Protein 6GGR (pdb70)

Organism: Mus musculus (NCBI:txid10090)

GO terms:
  GO:0005737 cytoplasm (C, IDA)
  GO:0000978 RNA polymerase II cis-regulatory region sequence-specific DNA binding (F, IDA)
  GO:0001228 DNA-binding transcription activator activity, RNA polymerase II-specific (F, IDA)
  GO:0045893 positive regulation of DNA-templated transcription (P, IDA)
  GO:0045944 positive regulation of transcription by RNA polymerase II (P, IDA)
  GO:1902004 positive regulation of amyloid-beta formation (P, IDA)
  GO:0005634 nucleus (C, IDA)
  GO:0003682 chromatin binding (F, IDA)
  GO:0043066 negative regulation of apoptotic process (P, IDA)
  GO:0043123 positive regulation of canonical NF-kappaB signal transduction (P, IDA)
  GO:0050727 regulation of inflammatory response (P, IDA)
  GO:0071222 cellular response to lipopolysaccharide (P, IEP)
  GO:0071159 NF-kappaB complex (C, TAS)
  GO:0003700 DNA-binding transcription factor activity (F, IMP)
  GO:0006325 chromatin organization (P, IMP)
  GO:0006351 DNA-templated transcription (P, IMP)
  GO:0071532 ankyrin repeat binding (F, IPI)
  GO:0005515 protein binding (F, IPI)
  GO:0019899 enzyme binding (F, IPI)
  GO:0019901 protein kinase binding (F, IPI)

B-factor: mean 54.71, std 23.3, range [17.42, 158.28]

Foldseek 3Di:
DAKAWPWFFQADDDAAAAPDDDPDQQAGFTNPADPVHTHFTKMFDPPDAFKWKKKKFKFAQDPVTFGALKAKDFPQGDLRMHMDMDPRGHRMDGDGRTGIHADDPVCSVVSSVSCVVVVVGLPCDDPVVPDDDGDSFKIKMKMWMWDADPVRHTDIHDIDIGHIHGND/DDFDPLAPPPHAPVLVVVCVVLPDLDLPDDLQCLLLLAELEADAPDNVDGADPVLRVVVSVVLSVLSSLLSVQPSLVSSLSVSLSVPASVDSVRHAHEHGQDDAAWDQVNTYGYAYQCLVPPVDDFDWFQAPVGTDGDHRNLSSQLSVSCVSRSFDQDDPPAFGRNSQRSSQRSCVSSVNPDGRGSGGDDD

Solvent-accessible surface area: 16798 Å² total; per-residue (Å²): 71,133,9,73,31,66,14,26,0,53,72,129,16,37,58,5,39,28,169,43,22,14,20,24,48,11,17,0,9,0,71,154,11,68,72,124,86,40,35,40,0,12,0,73,7,28,80,43,107,16,78,6,42,2,49,0,0,3,0,8,47,89,101,75,29,34,0,1,0,2,51,1,32,32,140,67,28,145,45,3,15,27,70,15,121,9,50,62,128,162,38,70,15,55,8,104,70,1,0,2,28,14,27,88,108,168,62,15,107,130,10,13,48,64,3,58,152,34,124,2,30,13,78,148,11,75,110,150,66,12,196,43,138,22,66,46,53,0,0,53,0,0,0,23,0,29,1,73,45,152,86,43,160,98,84,106,10,104,35,32,47,1,80,20,2,30,30,144,119,83,34,18,109,52,0,120,109,79,27,0,111,62,4,76,115,22,9,57,116,1,82,48,48,141,77,110,20,81,28,132,41,0,3,111,44,0,7,70,13,58,8,3,13,4,54,65,95,151,18,85,106,86,36,28,91,86,0,59,96,16,0,26,112,9,0,52,60,0,1,77,86,0,17,2,0,46,5,0,0,0,54,9,52,69,101,36,3,93,54,107,158,66,36,3,34,0,0,3,27,51,42,5,0,0,37,32,147,158,56,2,0,0,0,7,47,35,44,109,60,118,106,14,23,21,42,43,2,38,7,109,110,29,91,38,87,8,48,21,26,4,0,0,0,1,0,0,0,0,2,9,6,81,41,62,7,147,22,137,109,14,68,13,0,0,0,0,0,1,0,0,3,0,1,82,48,23,62,42,125,22,26,11,2,44,15,33,88,108,149

Secondary structure (DSSP, 8-state):
-EEEEEEPBPSSS---B-SSB-SS---PPBTT--SS-----EEEEES--S--EEEEEEE-SSSS-PBPSSEEESTTEETTEEEEEPPTT-SEEE----EEEPPPGGGHHHHHHHHHHTT--TT---GGGS-S---TTEEEEEEEEEEE-TTS-EEEPPPEEEEEEE--/----HHHHSS--HHHHHHHTT-------S-GGGHHHHHEEEE--SSSSS---HHHHHHHHHHHHHHHHHHHHH-HHHHHHHHHHIIIIITSTTS-EEEEETSPSEE-----EEEE-SGGG-TTSPP-EEB-TTS-EE--HHHHHHHHHHHHHH---S--TT-SS-HHHHHHHHHHHHTT--SPP--BSS--

Radius of gyration: 22.11 Å; Cα contacts (8 Å, |Δi|>4): 769; chains: 2; bounding box: 38×60×60 Å

Nearest PDB structures (foldseek):
  6ggr-assembly1_A  TM=1.006E+00  e=1.151E-35  Mus musculus
  1ram-assembly1_B  TM=9.761E-01  e=3.164E-30  Mus musculus
  2o61-assembly1_A  TM=9.828E-01  e=1.878E-29  Homo sapiens
  1ikn-assembly1_A  TM=9.726E-01  e=2.099E-29  Mus musculus
  1vkx-assembly1_A  TM=9.777E-01  e=1.055E-28  Mus musculus

InterPro domains:
  IPR000451 NF-kappa-B/Dorsal [PR00057] (25-42)
  IPR000451 NF-kappa-B/Dorsal [PR00057] (175-189)
  IPR000451 NF-kappa-B/Dorsal [PR00057] (208-228)
  IPR000451 NF-kappa-B/Dorsal [PR00057] (239-257)
  IPR000451 NF-kappa-B/Dorsal [PR00057] (280-294)
  IPR000451 NF-kappa-B/Dorsal [PTHR24169] (13-372)
  IPR002909 IPT domain [SM00429] (193-289)
  IPR008967 p53-like transcription factor, DNA-binding domain superfamily [SSF49417] (18-196)
  IPR011539 Rel homology domain, DNA-binding domain [PF00554] (21-186)
  IPR011539 Rel homology domain, DNA-binding domain [PS50254] (16-190)
  IPR013783 Immunoglobulin-like fold [G3DSA:2.60.40.10] (191-304)
  IPR014756 Immunoglobulin E-set [SSF81296] (191-322)
  IPR030492 Rel homology domain, conserved site [PS01204] (34-40)
  IPR030495 Transcription factor p65, RHD domain, N-terminal [cd07885] (19-187)
  IPR032397 Rel homology dimerisation domain [PF16179] (195-291)
  IPR033926 NFkappaB IPT domain [cd01177] (194-290)
  IPR037059 Rel homology domain (RHD), DNA-binding domain superfamily [G3DSA:2.60.40.340] (9-187)

Sequence (359 aa):
AYVEIIEQPKQRGMRFRYKCEGRSAGSIPGERSTDTTKTHPTIKINGYTGPGTVRISLVTKDPPHRPHPHELVGKDCRDGYYEADLCPDRSIHSFQNLGIQCVKKRDLEQAISQRIQTNNNPFHVPIEEQRGDYDLNAVRLCFQVTVRDPAGRPLLLTPVLSHPIFDNFPDLPEHQDNPSQLRLQHDGLATDDKARLEPMCLAEYLISGPGGMDPDIEIDDDTYDECREVLSRILEDAYTQSGTFRRLMNYAYDQELHDVEQRWLLGAGENFGTTVTRKVIALNLDDTDDDSIPEYYESNDGPQQFDTTRSFIHQVVHALTHLQDKEDSNPRGPVVEYTNIILKEMGHTSPPRIAYEFS

CATH classification: 2.60.40.340

Structure (mmCIF, N/CA/C/O backbone):
data_6GGR
#
_entry.id   6GGR
#
_cell.length_a   39.392
_cell.length_b   85.833
_cell.length_c   111.869
_cell.angle_alpha   90.00
_cell.angle_beta   90.00
_cell.angle_gamma   90.00
#
_symmetry.space_group_name_H-M   'P 21 21 21'
#
loop_
_entity.id
_entity.type
_entity.pdbx_description
1 polymer 'Transcription factor p65'
2 polymer 'Bacteriophage virulence determinant'
3 non-polymer 'CHLORIDE ION'
4 water water
#
loop_
_atom_site.group_PDB
_atom_site.id
_atom_site.type_symbol
_atom_site.label_atom_id
_atom_site.label_alt_id
_atom_site.label_comp_id
_atom_site.label_asym_id
_atom_site.label_entity_id
_atom_site.label_seq_id
_atom_site.pdbx_PDB_ins_code
_atom_site.Cartn_x
_atom_site.Cartn_y
_atom_site.Cartn_z
_atom_site.occupancy
_atom_site.B_iso_or_equiv
_atom_site.auth_seq_id
_atom_site.auth_comp_id
_atom_site.auth_asym_id
_atom_site.auth_atom_id
_atom_site.pdbx_PDB_model_num
ATOM 1 N N . ALA A 1 1 ? 28.919 17.718 71.040 1.00 41.10 19 ALA A N 1
ATOM 2 C CA . ALA A 1 1 ? 29.386 18.385 69.791 1.00 34.72 19 ALA A CA 1
ATOM 3 C C . ALA A 1 1 ? 29.346 19.901 69.946 1.00 32.49 19 ALA A C 1
ATOM 4 O O . ALA A 1 1 ? 28.558 20.435 70.728 1.00 34.69 19 ALA A O 1
ATOM 13 N N . TYR A 1 2 ? 30.196 20.602 69.203 1.00 29.68 20 TYR A N 1
ATOM 14 C CA . TYR A 1 2 ? 30.188 22.055 69.256 1.00 25.90 20 TYR A CA 1
ATOM 15 C C . TYR A 1 2 ? 30.615 22.614 67.909 1.00 35.59 20 TYR A C 1
ATOM 16 O O . TYR A 1 2 ? 31.239 21.931 67.093 1.00 23.36 20 TYR A O 1
ATOM 34 N N . VAL A 1 3 ? 30.253 23.868 67.691 1.00 32.41 21 VAL A N 1
ATOM 35 C CA . VAL A 1 3 ? 30.568 24.590 66.466 1.00 29.07 21 VAL A CA 1
ATOM 36 C C . VAL A 1 3 ? 31.841 25.394 66.678 1.00 26.90 21 VAL A C 1
ATOM 37 O O . VAL A 1 3 ? 32.064 25.973 67.748 1.00 28.67 21 VAL A O 1
ATOM 50 N N . GLU A 1 4 ? 32.668 25.452 65.641 1.00 27.15 22 GLU A N 1
ATOM 51 C CA . GLU A 1 4 ? 33.924 26.187 65.677 1.00 27.67 22 GLU A CA 1
ATOM 52 C C . GLU A 1 4 ? 34.035 26.992 64.394 1.00 31.10 22 GLU A C 1
ATOM 53 O O . GLU A 1 4 ? 33.937 26.427 63.301 1.00 23.98 22 GLU A O 1
ATOM 65 N N . ILE A 1 5 ? 34.214 28.303 64.524 1.00 33.78 23 ILE A N 1
ATOM 66 C CA . ILE A 1 5 ? 34.500 29.166 63.382 1.00 31.85 23 ILE A CA 1
ATOM 67 C C . ILE A 1 5 ? 35.979 29.002 63.043 1.00 29.95 23 ILE A C 1
ATOM 68 O O . ILE A 1 5 ? 36.847 29.376 63.834 1.00 26.88 23 ILE A O 1
ATOM 84 N N . ILE A 1 6 ? 36.271 28.423 61.876 1.00 29.31 24 ILE A N 1
ATOM 85 C CA . ILE A 1 6 ? 37.657 28.270 61.445 1.00 20.18 24 ILE A CA 1
ATOM 86 C C . ILE A 1 6 ? 38.074 29.334 60.437 1.00 20.17 24 ILE A C 1
ATOM 87 O O . ILE A 1 6 ? 39.281 29.525 60.223 1.00 23.39 24 ILE A O 1
ATOM 103 N N . GLU A 1 7 ? 37.125 30.034 59.822 1.00 22.92 25 GLU A N 1
ATOM 104 C CA . GLU A 1 7 ? 37.418 31.209 59.006 1.00 24.88 25 GLU A CA 1
ATOM 105 C C . GLU A 1 7 ? 36.435 32.298 59.405 1.00 20.49 25 GLU A C 1
ATOM 106 O O . GLU A 1 7 ? 35.243 32.209 59.089 1.00 19.35 25 GLU A O 1
ATOM 118 N N . GLN A 1 8 ? 36.931 33.316 60.096 1.00 22.47 26 GLN A N 1
ATOM 119 C CA . GLN A 1 8 ? 36.080 34.415 60.506 1.00 22.16 26 GLN A CA 1
ATOM 120 C C . GLN A 1 8 ? 35.736 35.285 59.303 1.00 24.40 26 GLN A C 1
ATOM 121 O O . GLN A 1 8 ? 36.506 35.361 58.343 1.00 22.72 26 GLN A O 1
ATOM 135 N N . PRO A 1 9 ? 34.597 35.966 59.334 1.00 24.95 27 PRO A N 1
ATOM 136 C CA . PRO A 1 9 ? 34.370 37.022 58.346 1.00 20.21 27 PRO A CA 1
ATOM 137 C C . PRO A 1 9 ? 35.415 38.110 58.513 1.00 22.13 27 PRO A C 1
ATOM 138 O O . PRO A 1 9 ? 35.870 38.393 59.624 1.00 24.61 27 PRO A O 1
ATOM 149 N N . LYS A 1 10 ? 35.818 38.706 57.396 1.00 23.06 28 LYS A N 1
ATOM 150 C CA . LYS A 1 10 ? 36.673 39.880 57.466 1.00 24.35 28 LYS A CA 1
ATOM 151 C C . LYS A 1 10 ? 35.895 41.021 58.106 1.00 25.07 28 LYS A C 1
ATOM 152 O O . LYS A 1 10 ? 34.706 41.211 57.836 1.00 31.17 28 LYS A O 1
ATOM 171 N N . GLN A 1 11 ? 36.567 41.774 58.976 1.00 27.32 29 GLN A N 1
ATOM 172 C CA . GLN A 1 11 ? 35.873 42.791 59.758 1.00 28.71 29 GLN A CA 1
ATOM 173 C C . GLN A 1 11 ? 35.569 44.042 58.940 1.00 31.43 29 GLN A C 1
ATOM 174 O O . GLN A 1 11 ? 34.498 44.640 59.099 1.00 32.34 29 GLN A O 1
ATOM 188 N N . ARG A 1 12 ? 36.491 44.458 58.076 1.00 29.97 30 ARG A N 1
ATOM 189 C CA . ARG A 1 12 ? 36.364 45.716 57.357 1.00 31.77 30 ARG A CA 1
ATOM 190 C C . ARG A 1 12 ? 36.654 45.511 55.877 1.00 33.99 30 ARG A C 1
ATOM 191 O O . ARG A 1 12 ? 37.282 44.530 55.470 1.00 30.96 30 ARG A O 1
ATOM 212 N N . GLY A 1 13 ? 36.165 46.455 55.072 1.00 38.63 31 GLY A N 1
ATOM 213 C CA . GLY A 1 13 ? 36.382 46.467 53.643 1.00 43.50 31 GLY A CA 1
ATOM 214 C C . GLY A 1 13 ? 35.129 46.263 52.819 1.00 43.76 31 GLY A C 1
ATOM 215 O O . GLY A 1 13 ? 35.134 46.582 51.625 1.00 51.03 31 GLY A O 1
ATOM 219 N N . MET A 1 14 ? 34.061 45.742 53.416 1.00 34.60 32 MET A N 1
ATOM 220 C CA . MET A 1 14 ? 32.824 45.450 52.700 1.00 44.99 32 MET A CA 1
ATOM 221 C C . MET A 1 14 ? 31.716 46.366 53.205 1.00 46.41 32 MET A C 1
ATOM 222 O O . MET A 1 14 ? 31.409 46.373 54.402 1.00 46.36 32 MET A O 1
ATOM 236 N N . ARG A 1 15 ? 31.110 47.116 52.290 1.00 33.10 33 ARG A N 1
ATOM 237 C CA . ARG A 1 15 ? 30.004 47.994 52.635 1.00 34.28 33 ARG A CA 1
ATOM 238 C C . ARG A 1 15 ? 28.697 47.216 52.650 1.00 37.96 33 ARG A C 1
ATOM 239 O O . ARG A 1 15 ? 28.441 46.384 51.775 1.00 48.04 33 ARG A O 1
ATOM 260 N N . PHE A 1 16 ? 27.869 47.488 53.653 1.00 37.90 34 PHE A N 1
ATOM 261 C CA . PHE A 1 16 ? 26.500 47.005 53.614 1.00 37.70 34 PHE A CA 1
ATOM 262 C C . PHE A 1 16 ? 25.794 47.623 52.414 1.00 53.01 34 PHE A C 1
ATOM 263 O O . PHE A 1 16 ? 26.081 48.754 52.012 1.00 65.89 34 PHE A O 1
ATOM 280 N N . ARG A 1 17 ? 24.868 46.873 51.832 1.00 44.66 35 ARG A N 1
ATOM 281 C CA . ARG A 1 17 ? 24.189 47.306 50.620 1.00 48.84 35 ARG A CA 1
ATOM 282 C C . ARG A 1 17 ? 22.755 47.710 50.933 1.00 43.30 35 ARG A C 1
ATOM 283 O O . ARG A 1 17 ? 22.214 47.420 52.002 1.00 37.03 35 ARG A O 1
ATOM 304 N N . TYR A 1 18 ? 22.144 48.404 49.983 1.00 38.73 36 TYR A N 1
ATOM 305 C CA . TYR A 1 18 ? 20.745 48.781 50.071 1.00 37.14 36 TYR A CA 1
ATOM 306 C C . TYR A 1 18 ? 19.939 47.962 49.073 1.00 43.30 36 TYR A C 1
ATOM 307 O O . TYR A 1 18 ? 20.485 47.162 48.304 1.00 43.72 36 TYR A O 1
ATOM 325 N N . LYS A 1 19 ? 18.621 48.151 49.109 1.00 52.30 37 LYS A N 1
ATOM 326 C CA . LYS A 1 19 ? 17.742 47.614 48.077 1.00 60.27 37 LYS A CA 1
ATOM 327 C C . LYS A 1 19 ? 17.990 48.376 46.784 1.00 63.51 37 LYS A C 1
ATOM 328 O O . LYS A 1 19 ? 17.590 49.537 46.652 1.00 68.39 37 LYS A O 1
ATOM 347 N N . CYS A 1 20 ? 18.656 47.733 45.834 1.00 67.59 38 CYS A N 1
ATOM 348 C CA . CYS A 1 20 ? 18.965 48.365 44.560 1.00 62.00 38 CYS A CA 1
ATOM 349 C C . CYS A 1 20 ? 19.540 47.301 43.640 1.00 62.85 38 CYS A C 1
ATOM 350 O O . CYS A 1 20 ? 19.826 46.176 44.059 1.00 64.06 38 CYS A O 1
ATOM 358 N N . GLU A 1 21 ? 19.701 47.670 42.374 1.00 53.60 39 GLU A N 1
ATOM 359 C CA . GLU A 1 21 ? 20.323 46.799 41.388 1.00 48.48 39 GLU A CA 1
ATOM 360 C C . GLU A 1 21 ? 21.826 47.047 41.421 1.00 46.46 39 GLU A C 1
ATOM 361 O O . GLU A 1 21 ? 22.295 48.120 41.029 1.00 56.53 39 GLU A O 1
ATOM 373 N N . GLY A 1 22 ? 22.580 46.057 41.898 1.00 41.04 40 GLY A N 1
ATOM 374 C CA . GLY A 1 22 ? 24.020 46.151 41.985 1.00 53.76 40 GLY A CA 1
ATOM 375 C C . GLY A 1 22 ? 24.714 45.428 40.844 1.00 52.21 40 GLY A C 1
ATOM 376 O O . GLY A 1 22 ? 24.092 44.939 39.900 1.00 58.91 40 GLY A O 1
ATOM 380 N N . ARG A 1 23 ? 26.044 45.375 40.942 1.00 36.71 41 ARG A N 1
ATOM 381 C CA . ARG A 1 23 ? 26.857 44.687 39.945 1.00 45.44 41 ARG A CA 1
ATOM 382 C C . ARG A 1 23 ? 26.915 43.185 40.178 1.00 47.15 41 ARG A C 1
ATOM 383 O O . ARG A 1 23 ? 27.211 42.435 39.241 1.00 35.34 41 ARG A O 1
ATOM 404 N N . SER A 1 24 ? 26.648 42.732 41.397 1.00 53.39 42 SER A N 1
ATOM 405 C CA . SER A 1 24 ? 26.688 41.315 41.725 1.00 49.57 42 SER A CA 1
ATOM 406 C C . SER A 1 24 ? 26.107 41.150 43.115 1.00 43.82 42 SER A C 1
ATOM 407 O O . SER A 1 24 ? 26.015 42.111 43.883 1.00 38.98 42 SER A O 1
ATOM 415 N N . ALA A 1 25 ? 25.719 39.920 43.431 1.00 42.52 43 ALA A N 1
ATOM 416 C CA . ALA A 1 25 ? 25.329 39.574 44.793 1.00 47.48 43 ALA A CA 1
ATOM 417 C C . ALA A 1 25 ? 26.614 39.304 45.560 1.00 39.88 43 ALA A C 1
ATOM 418 O O . ALA A 1 25 ? 27.243 38.258 45.397 1.00 48.10 43 ALA A O 1
ATOM 425 N N . GLY A 1 26 ? 27.028 40.268 46.376 1.00 60.00 44 GLY A N 1
ATOM 426 C CA . GLY A 1 26 ? 28.297 40.151 47.065 1.00 67.68 44 GLY A CA 1
ATOM 427 C C . GLY A 1 26 ? 28.319 38.997 48.050 1.00 63.22 44 GLY A C 1
ATOM 428 O O . GLY A 1 26 ? 27.289 38.485 48.492 1.00 63.50 44 GLY A O 1
ATOM 432 N N . SER A 1 27 ? 29.537 38.583 48.388 1.00 43.74 45 SER A N 1
ATOM 433 C CA . SER A 1 27 ? 29.779 37.564 49.399 1.00 33.30 45 SER A CA 1
ATOM 434 C C . SER A 1 27 ? 30.724 38.136 50.440 1.00 31.45 45 SER A C 1
ATOM 435 O O . SER A 1 27 ? 31.772 38.690 50.089 1.00 31.41 45 SER A O 1
ATOM 443 N N . ILE A 1 28 ? 30.348 38.021 51.709 1.00 28.76 46 ILE A N 1
ATOM 444 C CA . ILE A 1 28 ? 31.217 38.442 52.804 1.00 22.45 46 ILE A CA 1
ATOM 445 C C . ILE A 1 28 ? 32.541 37.702 52.678 1.00 22.07 46 ILE A C 1
ATOM 446 O O . ILE A 1 28 ? 32.550 36.464 52.667 1.00 29.91 46 ILE A O 1
ATOM 462 N N . PRO A 1 29 ? 33.673 38.393 52.595 1.00 21.09 47 PRO A N 1
ATOM 463 C CA . PRO A 1 29 ? 34.956 37.694 52.529 1.00 20.51 47 PRO A CA 1
ATOM 464 C C . PRO A 1 29 ? 35.383 37.184 53.895 1.00 25.05 47 PRO A C 1
ATOM 465 O O . PRO A 1 29 ? 34.942 37.664 54.942 1.00 23.05 47 PRO A O 1
ATOM 476 N N . GLY A 1 30 ? 36.267 36.193 53.861 1.00 26.67 48 GLY A N 1
ATOM 477 C CA . GLY A 1 30 ? 36.872 35.701 55.078 1.00 24.40 48 GLY A CA 1
ATOM 478 C C . GLY A 1 30 ? 38.092 36.507 55.480 1.00 34.67 48 GLY A C 1
ATOM 479 O O . GLY A 1 30 ? 38.676 37.246 54.686 1.00 21.97 48 GLY A O 1
ATOM 483 N N . GLU A 1 31 ? 38.477 36.332 56.748 1.00 21.13 49 GLU A N 1
ATOM 484 C CA . GLU A 1 31 ? 39.570 37.106 57.329 1.00 25.20 49 GLU A CA 1
ATOM 485 C C . GLU A 1 31 ? 40.886 36.904 56.584 1.00 23.84 49 GLU A C 1
ATOM 486 O O . GLU A 1 31 ? 41.719 37.817 56.545 1.00 32.25 49 GLU A O 1
ATOM 498 N N . ARG A 1 32 ? 41.108 35.727 56.006 1.00 27.63 50 ARG A N 1
ATOM 499 C CA . ARG A 1 32 ? 42.362 35.439 55.320 1.00 28.21 50 ARG A CA 1
ATOM 500 C C . ARG A 1 32 ? 42.357 35.878 53.860 1.00 25.51 50 ARG A C 1
ATOM 501 O O . ARG A 1 32 ? 43.326 35.607 53.143 1.00 26.85 50 ARG A O 1
ATOM 522 N N . SER A 1 33 ? 41.305 36.558 53.412 1.00 28.38 51 SER A N 1
ATOM 523 C CA . SER A 1 33 ? 41.207 36.941 52.010 1.00 25.09 51 SER A CA 1
ATOM 524 C C . SER A 1 33 ? 42.349 37.873 51.619 1.00 31.22 51 SER A C 1
ATOM 525 O O . SER A 1 33 ? 42.831 38.677 52.422 1.00 30.95 51 SER A O 1
ATOM 533 N N . THR A 1 34 ? 42.787 37.746 50.365 1.00 32.31 52 THR A N 1
ATOM 534 C CA . THR A 1 34 ? 43.784 38.625 49.768 1.00 30.42 52 THR A CA 1
ATOM 535 C C . THR A 1 34 ? 43.321 39.002 48.367 1.00 33.80 52 THR A C 1
ATOM 536 O O . THR A 1 34 ? 42.264 38.564 47.899 1.00 37.49 52 THR A O 1
ATOM 547 N N . ASP A 1 35 ? 44.130 39.820 47.691 1.00 40.89 53 ASP A N 1
ATOM 548 C CA . ASP A 1 35 ? 43.892 40.106 46.281 1.00 42.39 53 ASP A CA 1
ATOM 549 C C . ASP A 1 35 ? 44.116 38.879 45.408 1.00 44.22 53 ASP A C 1
ATOM 550 O O . ASP A 1 35 ? 43.677 38.867 44.254 1.00 36.28 53 ASP A O 1
ATOM 559 N N . THR A 1 36 ? 44.788 37.854 45.935 1.00 42.73 54 THR A N 1
ATOM 560 C CA . THR A 1 36 ? 45.107 36.640 45.193 1.00 46.13 54 THR A CA 1
ATOM 561 C C . THR A 1 36 ? 44.052 35.557 45.389 1.00 40.55 54 THR A C 1
ATOM 562 O O . THR A 1 36 ? 43.640 34.903 44.427 1.00 39.97 54 THR A O 1
ATOM 573 N N . THR A 1 37 ? 43.629 35.350 46.634 1.00 32.03 55 THR A N 1
ATOM 574 C CA . THR A 1 37 ? 42.703 34.280 46.990 1.00 38.45 55 THR A CA 1
ATOM 575 C C . THR A 1 37 ? 41.704 34.855 47.980 1.00 28.86 55 THR A C 1
ATOM 576 O O . THR A 1 37 ? 42.061 35.146 49.125 1.00 30.54 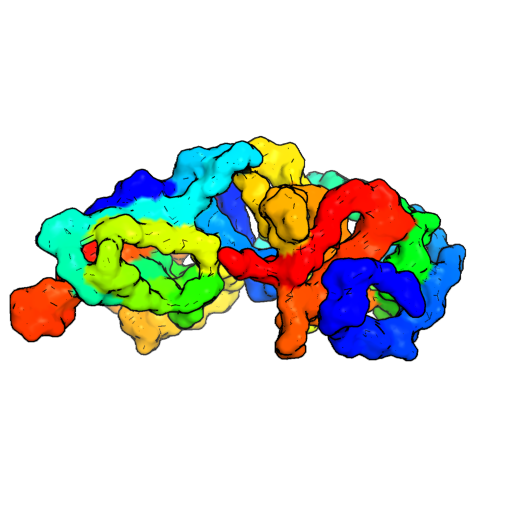55 THR A O 1
ATOM 587 N N . LYS A 1 38 ? 40.466 35.033 47.539 1.00 28.66 56 LYS A N 1
ATOM 588 C CA . LYS A 1 38 ? 39.389 35.399 48.440 1.00 27.63 56 LYS A CA 1
ATOM 589 C C . LYS A 1 38 ? 38.914 34.160 49.189 1.00 27.81 56 LYS A C 1
ATOM 590 O O . LYS A 1 38 ? 38.885 33.058 48.634 1.00 34.46 56 LYS A O 1
ATOM 609 N N . THR A 1 39 ? 38.574 34.339 50.462 1.00 29.54 57 THR A N 1
ATOM 610 C CA . THR A 1 39 ? 38.018 33.275 51.285 1.00 26.87 57 THR A CA 1
ATOM 611 C C . THR A 1 39 ? 36.606 33.651 51.711 1.00 30.41 57 THR A C 1
ATOM 612 O O . THR A 1 39 ? 36.127 34.758 51.452 1.00 25.54 57 THR A O 1
ATOM 623 N N . HIS A 1 40 ? 35.939 32.711 52.374 1.00 25.41 58 HIS A N 1
ATOM 624 C CA . HIS A 1 40 ? 34.580 32.921 52.846 1.00 18.43 58 HIS A CA 1
ATOM 625 C C . HIS A 1 40 ? 34.434 32.380 54.261 1.00 21.38 58 HIS A C 1
ATOM 626 O O . HIS A 1 40 ? 35.177 31.476 54.662 1.00 23.63 58 HIS A O 1
ATOM 640 N N . PRO A 1 41 ? 33.492 32.913 55.041 1.00 28.71 59 PRO A N 1
ATOM 641 C CA . PRO A 1 41 ? 33.307 32.410 56.409 1.00 26.10 59 PRO A CA 1
ATOM 642 C C . PRO A 1 41 ? 33.022 30.916 56.417 1.00 26.34 59 PRO A C 1
ATOM 643 O O . PRO A 1 41 ? 32.280 30.399 55.580 1.00 22.66 59 PRO A O 1
ATOM 654 N N . THR A 1 42 ? 33.628 30.218 57.378 1.00 24.28 60 THR A N 1
ATOM 655 C CA . THR A 1 42 ? 33.589 28.765 57.396 1.00 25.77 60 THR A CA 1
ATOM 656 C C . THR A 1 42 ? 33.533 28.275 58.836 1.00 25.41 60 THR A C 1
ATOM 657 O O . THR A 1 42 ? 34.249 28.786 59.701 1.00 26.31 60 THR A O 1
ATOM 668 N N . ILE A 1 43 ? 32.685 27.275 59.082 1.00 23.21 61 ILE A N 1
ATOM 669 C CA . ILE A 1 43 ? 32.559 26.670 60.397 1.00 23.22 61 ILE A CA 1
ATOM 670 C C . ILE A 1 43 ? 32.916 25.193 60.301 1.00 30.07 61 ILE A C 1
ATOM 671 O O . ILE A 1 43 ? 32.904 24.585 59.227 1.00 23.17 61 ILE A O 1
ATOM 687 N N . LYS A 1 44 ? 33.228 24.618 61.458 1.00 30.11 62 LYS A N 1
ATOM 688 C CA . LYS A 1 44 ? 33.524 23.201 61.592 1.00 26.42 62 LYS A CA 1
ATOM 689 C C . LYS A 1 44 ? 32.698 22.656 62.746 1.00 26.56 62 LYS A C 1
ATOM 690 O O . LYS A 1 44 ? 32.622 23.286 63.806 1.00 19.65 62 LYS A O 1
ATOM 709 N N . ILE A 1 45 ? 32.053 21.511 62.533 1.00 21.29 63 ILE A N 1
ATOM 710 C CA . ILE A 1 45 ? 31.281 20.840 63.572 1.00 32.90 63 ILE A CA 1
ATOM 711 C C . ILE A 1 45 ? 32.166 19.757 64.171 1.00 29.89 63 ILE A C 1
ATOM 712 O O . ILE A 1 45 ? 32.569 18.820 63.474 1.00 29.01 63 ILE A O 1
ATOM 728 N N . ASN A 1 46 ? 32.476 19.884 65.455 1.00 25.82 64 ASN A N 1
ATOM 729 C CA . ASN A 1 46 ? 33.303 18.908 66.149 1.00 28.32 64 ASN A CA 1
ATOM 730 C C . ASN A 1 46 ? 32.409 17.948 66.920 1.00 28.68 64 ASN A C 1
ATOM 731 O O . ASN A 1 46 ? 31.460 18.374 67.585 1.00 31.35 64 ASN A O 1
ATOM 742 N N . GLY A 1 47 ? 32.695 16.654 66.801 1.00 31.63 65 GLY A N 1
ATOM 743 C CA . GLY A 1 47 ? 32.011 15.639 67.576 1.00 33.76 65 GLY A CA 1
ATOM 744 C C . GLY A 1 47 ? 30.694 15.153 67.011 1.00 39.88 65 GLY A C 1
ATOM 745 O O . GLY A 1 47 ? 30.009 14.372 67.682 1.00 39.20 65 GLY A O 1
ATOM 749 N N . TYR A 1 48 ? 30.308 15.592 65.814 1.00 31.49 66 TYR A N 1
ATOM 750 C CA . TYR A 1 48 ? 29.091 15.098 65.186 1.00 40.13 66 TYR A CA 1
ATOM 751 C C . TYR A 1 48 ? 29.286 15.035 63.682 1.00 33.25 66 TYR A C 1
ATOM 752 O O . TYR A 1 48 ? 29.922 15.911 63.094 1.00 40.57 66 TYR A O 1
ATOM 770 N N . THR A 1 49 ? 28.720 13.998 63.072 1.00 42.68 67 THR A N 1
ATOM 771 C CA . THR A 1 49 ? 28.646 13.880 61.627 1.00 48.17 67 THR A CA 1
ATOM 772 C C . THR A 1 49 ? 27.255 13.389 61.260 1.00 43.71 67 THR A C 1
ATOM 773 O O . THR A 1 49 ? 26.678 12.561 61.970 1.00 44.12 67 THR A O 1
ATOM 784 N N . GLY A 1 50 ? 26.716 13.911 60.162 1.00 41.35 68 GLY A N 1
ATOM 785 C CA . GLY A 1 50 ? 25.408 13.506 59.704 1.00 35.18 68 GLY A CA 1
ATOM 786 C C . GLY A 1 50 ? 24.556 14.687 59.298 1.00 28.50 68 GLY A C 1
ATOM 787 O O . GLY A 1 50 ? 25.033 15.819 59.198 1.00 32.00 68 GLY A O 1
ATOM 791 N N . PRO A 1 51 ? 23.270 14.447 59.060 1.00 39.10 69 PRO A N 1
ATOM 792 C CA . PRO A 1 51 ? 22.400 15.523 58.581 1.00 37.23 69 PRO A CA 1
ATOM 793 C C . PRO A 1 51 ? 22.169 16.577 59.650 1.00 41.92 69 PRO A C 1
ATOM 794 O O . PRO A 1 51 ? 22.341 16.346 60.849 1.00 33.16 69 PRO A O 1
ATOM 805 N N . GLY A 1 52 ? 21.763 17.752 59.191 1.00 33.88 70 GLY A N 1
ATOM 806 C CA . GLY A 1 52 ? 21.486 18.840 60.101 1.00 29.27 70 GLY A CA 1
ATOM 807 C C . GLY A 1 52 ? 21.191 20.120 59.353 1.00 29.32 70 GLY A C 1
ATOM 808 O O . GLY A 1 52 ? 21.244 20.186 58.119 1.00 32.82 70 GLY A O 1
ATOM 812 N N . THR A 1 53 ? 20.882 21.142 60.142 1.00 29.94 71 THR A N 1
ATOM 813 C CA . THR A 1 53 ? 20.522 22.464 59.662 1.00 29.20 71 THR A CA 1
ATOM 814 C C . THR A 1 53 ? 21.472 23.488 60.264 1.00 28.71 71 THR A C 1
ATOM 815 O O . THR A 1 53 ? 22.011 23.290 61.357 1.00 23.33 71 THR A O 1
ATOM 826 N N . VAL A 1 54 ? 21.684 24.585 59.546 1.00 20.86 72 VAL A N 1
ATOM 827 C CA . VAL A 1 54 ? 22.410 25.721 60.099 1.00 21.89 72 VAL A CA 1
ATOM 828 C C . VAL A 1 54 ? 21.667 26.986 59.709 1.00 27.00 72 VAL A C 1
ATOM 829 O O . VAL A 1 54 ? 21.310 27.172 58.540 1.00 24.18 72 VAL A O 1
ATOM 842 N N . ARG A 1 55 ? 21.389 27.825 60.701 1.00 26.02 73 ARG A N 1
ATOM 843 C CA . ARG A 1 55 ? 20.861 29.161 60.486 1.00 27.32 73 ARG A CA 1
ATOM 844 C C . ARG A 1 55 ? 21.932 30.174 60.851 1.00 26.33 73 ARG A C 1
ATOM 845 O O . ARG A 1 55 ? 22.629 30.022 61.858 1.00 26.41 73 ARG A O 1
ATOM 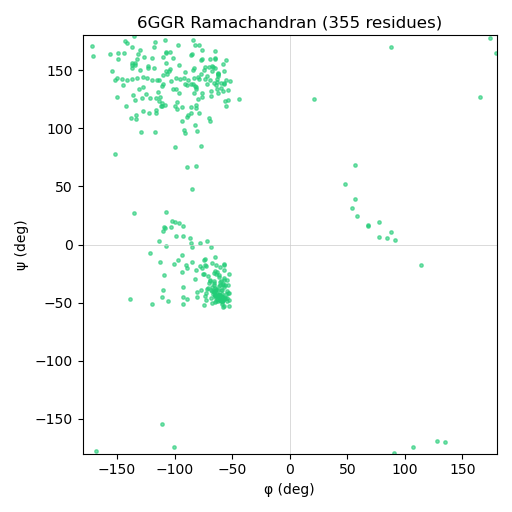866 N N . ILE A 1 56 ? 22.054 31.212 60.035 1.00 30.89 74 ILE A N 1
ATOM 867 C CA . ILE A 1 56 ? 22.949 32.323 60.318 1.00 26.91 74 ILE A CA 1
ATOM 868 C C . ILE A 1 56 ? 22.104 33.583 60.373 1.00 21.59 74 ILE A C 1
ATOM 869 O O . ILE A 1 56 ? 21.354 33.873 59.435 1.00 25.32 74 ILE A O 1
ATOM 885 N N . SER A 1 57 ? 22.210 34.313 61.475 1.00 23.12 75 SER A N 1
ATOM 886 C CA . SER A 1 57 ? 21.460 35.540 61.665 1.00 30.03 75 SER A CA 1
ATOM 887 C C . SER A 1 57 ? 22.415 36.634 62.114 1.00 21.58 75 SER A C 1
ATOM 888 O O . SER A 1 57 ? 23.567 36.377 62.474 1.00 26.91 75 SER A O 1
ATOM 896 N N . LEU A 1 58 ? 21.924 37.867 62.082 1.00 22.93 76 LEU A N 1
ATOM 897 C CA . LEU A 1 58 ? 22.689 39.030 62.504 1.00 25.32 76 LEU A CA 1
ATOM 898 C C . LEU A 1 58 ? 22.239 39.440 63.898 1.00 23.10 76 LEU A C 1
ATOM 899 O O . LEU A 1 58 ? 21.036 39.511 64.168 1.00 25.90 76 LEU A O 1
ATOM 915 N N . VAL A 1 59 ? 23.205 39.703 64.777 1.00 22.16 77 VAL A N 1
ATOM 916 C CA . VAL A 1 59 ? 22.935 40.174 66.125 1.00 27.85 77 VAL A CA 1
ATOM 917 C C . VAL A 1 59 ? 23.830 41.373 66.394 1.00 28.28 77 VAL A C 1
ATOM 918 O O . VAL A 1 59 ? 24.809 41.619 65.684 1.00 31.22 77 VAL A O 1
ATOM 931 N N . THR A 1 60 ? 23.483 42.119 67.439 1.00 30.81 78 THR A N 1
ATOM 932 C CA . THR A 1 60 ? 24.222 43.323 67.778 1.00 28.94 78 THR A CA 1
ATOM 933 C C . THR A 1 60 ? 25.653 42.985 68.195 1.00 26.89 78 THR A C 1
ATOM 934 O O . THR A 1 60 ? 25.974 41.858 68.574 1.00 29.76 78 THR A O 1
ATOM 945 N N . LYS A 1 61 ? 26.517 43.998 68.126 1.00 35.20 79 LYS A N 1
ATOM 946 C CA . LYS A 1 61 ? 27.921 43.806 68.475 1.00 34.14 79 LYS A CA 1
ATOM 947 C C . LYS A 1 61 ? 28.091 43.502 69.959 1.00 32.72 79 LYS A C 1
ATOM 948 O O . LYS A 1 61 ? 28.875 42.623 70.330 1.00 34.05 79 LYS A O 1
ATOM 967 N N . ASP A 1 62 ? 27.370 44.224 70.826 1.00 32.20 80 ASP A N 1
ATOM 968 C CA . ASP A 1 62 ? 27.564 44.091 72.261 1.00 39.20 80 ASP A CA 1
ATOM 969 C C . ASP A 1 62 ? 26.438 43.285 72.897 1.00 38.63 80 ASP A C 1
ATOM 970 O O . ASP A 1 62 ? 25.307 43.289 72.401 1.00 40.29 80 ASP A O 1
ATOM 979 N N . PRO A 1 63 ? 26.707 42.579 73.998 1.00 42.36 81 PRO A N 1
ATOM 980 C CA . PRO A 1 63 ? 25.628 41.890 74.696 1.00 41.27 81 PRO A CA 1
ATOM 981 C C . PRO A 1 63 ? 24.767 42.879 75.454 1.00 38.80 81 PRO A C 1
ATOM 982 O O . PRO A 1 63 ? 25.253 43.938 75.891 1.00 39.21 81 PRO A O 1
ATOM 993 N N . PRO A 1 64 ? 23.466 42.592 75.634 1.00 35.20 82 PRO A N 1
ATOM 994 C CA . PRO A 1 64 ? 22.751 41.412 75.133 1.00 34.99 82 PRO A CA 1
ATOM 995 C C . PRO A 1 64 ? 22.636 41.443 73.616 1.00 33.40 82 PRO A C 1
ATOM 996 O O . PRO A 1 64 ? 22.256 42.465 73.051 1.00 40.67 82 PRO A O 1
ATOM 1007 N N . HIS A 1 65 ? 22.963 40.329 72.971 1.00 30.79 83 HIS A N 1
ATOM 1008 C CA . HIS A 1 65 ? 23.055 40.279 71.513 1.00 32.67 83 HIS A CA 1
ATOM 1009 C C . HIS A 1 65 ? 21.648 40.215 70.937 1.00 27.61 83 HIS A C 1
ATOM 1010 O O . HIS A 1 65 ? 21.115 39.144 70.644 1.00 36.04 83 HIS A O 1
ATOM 1024 N N . ARG A 1 66 ? 21.043 41.387 70.780 1.00 29.27 84 ARG A N 1
ATOM 1025 C CA . ARG A 1 66 ? 19.720 41.483 70.198 1.00 30.43 84 ARG A CA 1
ATOM 1026 C C . ARG A 1 66 ? 19.785 41.159 68.708 1.00 32.96 84 ARG A C 1
ATOM 1027 O O . ARG A 1 66 ? 20.815 41.378 68.065 1.00 33.49 84 ARG A O 1
ATOM 1048 N N . PRO A 1 67 ? 18.696 40.664 68.126 1.00 41.51 85 PRO A N 1
ATOM 1049 C CA . PRO A 1 67 ? 18.668 40.507 66.667 1.00 30.81 85 PRO A CA 1
ATOM 1050 C C . PRO A 1 67 ? 18.801 41.864 65.990 1.00 28.30 85 PRO A C 1
ATOM 1051 O O . PRO A 1 67 ? 18.113 42.825 66.343 1.00 34.43 85 PRO A O 1
ATOM 1062 N N . HIS A 1 68 ? 19.717 41.944 65.023 1.00 27.35 86 HIS A N 1
ATOM 1063 C CA . HIS A 1 68 ? 20.036 43.223 64.405 1.00 28.16 86 HIS A CA 1
ATOM 1064 C C . HIS A 1 68 ? 18.979 43.588 63.361 1.00 34.56 86 HIS A C 1
ATOM 1065 O O . HIS A 1 68 ? 18.458 42.708 62.671 1.00 38.14 86 HIS A O 1
ATOM 1079 N N . PRO A 1 69 ? 18.639 44.873 63.225 1.00 31.32 87 PRO A N 1
ATOM 1080 C CA . PRO A 1 69 ? 17.657 45.268 62.199 1.00 46.25 87 PRO A CA 1
ATOM 1081 C C . PRO A 1 69 ? 18.113 44.999 60.770 1.00 34.94 87 PRO A C 1
ATOM 1082 O O . PRO A 1 69 ? 17.262 44.871 59.881 1.00 38.50 87 PRO A O 1
ATOM 1093 N N . HIS A 1 70 ? 19.416 44.915 60.517 1.00 30.00 88 HIS A N 1
ATOM 1094 C CA . HIS A 1 70 ? 19.900 44.608 59.181 1.00 31.31 88 HIS A CA 1
ATOM 1095 C C . HIS A 1 70 ? 19.481 43.195 58.772 1.00 39.25 88 HIS A C 1
ATOM 1096 O O . HIS A 1 70 ? 19.056 42.375 59.590 1.00 32.97 88 HIS A O 1
ATOM 1110 N N . GLU A 1 71 ? 19.631 42.911 57.482 1.00 27.53 89 GLU A N 1
ATOM 1111 C CA . GLU A 1 71 ? 19.243 41.631 56.911 1.00 25.37 89 GLU A CA 1
ATOM 1112 C C . GLU A 1 71 ? 20.455 40.946 56.308 1.00 18.75 89 GLU A C 1
ATOM 1113 O O . GLU A 1 71 ? 21.314 41.598 55.708 1.00 33.50 89 GLU A O 1
ATOM 1125 N N . LEU A 1 72 ? 20.521 39.630 56.472 1.00 22.00 90 LEU A N 1
ATOM 1126 C CA . LEU A 1 72 ? 21.322 38.809 55.582 1.00 27.76 90 LEU A CA 1
ATOM 1127 C C . LEU A 1 72 ? 20.521 38.529 54.321 1.00 30.39 90 LEU A C 1
ATOM 1128 O O . LEU A 1 72 ? 19.327 38.221 54.381 1.00 28.78 90 LEU A O 1
ATOM 1144 N N . VAL A 1 73 ? 21.185 38.647 53.175 1.00 24.78 91 VAL A N 1
ATOM 1145 C CA . VAL A 1 73 ? 20.554 38.424 51.884 1.00 24.60 91 VAL A CA 1
ATOM 1146 C C . VAL A 1 73 ? 21.478 37.562 51.037 1.00 30.08 91 VAL A C 1
ATOM 1147 O O . VAL A 1 73 ? 22.691 37.508 51.253 1.00 34.81 91 VAL A O 1
ATOM 1160 N N . GLY A 1 74 ? 20.882 36.875 50.071 1.00 28.75 92 GLY A N 1
ATOM 1161 C CA . GLY A 1 74 ? 21.601 36.012 49.165 1.00 35.27 92 GLY A CA 1
ATOM 1162 C C . GLY A 1 74 ? 20.986 34.637 49.135 1.00 32.83 92 GLY A C 1
ATOM 1163 O O . GLY A 1 74 ? 19.891 34.403 49.657 1.00 36.46 92 GLY A O 1
ATOM 1167 N N . LYS A 1 75 ? 21.705 33.709 48.506 1.00 38.98 93 LYS A N 1
ATOM 1168 C CA . LYS A 1 75 ? 21.231 32.341 48.368 1.00 35.87 93 LYS A CA 1
ATOM 1169 C C . LYS A 1 75 ? 20.851 31.763 49.726 1.00 27.35 93 LYS A C 1
ATOM 1170 O O . LYS A 1 75 ? 21.594 31.891 50.702 1.00 31.06 93 LYS A O 1
ATOM 1189 N N . ASP A 1 76 ? 19.675 31.141 49.779 1.00 25.11 94 ASP A N 1
ATOM 1190 C CA . ASP A 1 76 ? 19.178 30.433 50.954 1.00 25.66 94 ASP A CA 1
ATOM 1191 C C . ASP A 1 76 ? 18.849 31.365 52.120 1.00 31.14 94 ASP A C 1
ATOM 1192 O O . ASP A 1 76 ? 18.683 30.903 53.255 1.00 23.53 94 ASP A O 1
ATOM 1201 N N . CYS A 1 77 ? 18.725 32.665 51.868 1.00 25.09 95 CYS A N 1
ATOM 1202 C CA . CYS A 1 77 ? 18.319 33.623 52.886 1.00 22.78 95 CYS A CA 1
ATOM 1203 C C . CYS A 1 77 ? 16.837 33.939 52.758 1.00 26.89 95 CYS A C 1
ATOM 1204 O O . CYS A 1 77 ? 16.298 34.019 51.650 1.00 36.06 95 CYS A O 1
ATOM 1212 N N . ARG A 1 78 ? 16.185 34.129 53.900 1.00 31.71 96 ARG A N 1
ATOM 1213 C CA . ARG A 1 78 ? 14.805 34.582 53.934 1.00 35.14 96 ARG A CA 1
ATOM 1214 C C . ARG A 1 78 ? 14.592 35.352 55.228 1.00 39.86 96 ARG A C 1
ATOM 1215 O O . ARG A 1 78 ? 15.146 34.990 56.271 1.00 36.75 96 ARG A O 1
ATOM 1236 N N . ASP A 1 79 ? 13.817 36.432 55.139 1.00 29.92 97 ASP A N 1
ATOM 1237 C CA . ASP A 1 79 ? 13.450 37.240 56.303 1.00 32.12 97 ASP A CA 1
ATOM 1238 C C . ASP A 1 79 ? 14.679 37.694 57.089 1.00 26.52 97 ASP A C 1
ATOM 1239 O O . ASP A 1 79 ? 14.626 37.865 58.309 1.00 37.12 97 ASP A O 1
ATOM 1248 N N . GLY A 1 80 ? 15.795 37.896 56.392 1.00 24.59 98 GLY A N 1
ATOM 1249 C CA . GLY A 1 80 ? 16.975 38.484 56.987 1.00 28.64 98 GLY A CA 1
ATOM 1250 C C . GLY A 1 80 ? 17.966 37.509 57.580 1.00 30.02 98 GLY A C 1
ATOM 1251 O O . GLY A 1 80 ? 18.966 37.950 58.162 1.00 23.27 98 GLY A O 1
ATOM 1255 N N . TYR A 1 81 ? 17.732 36.203 57.457 1.00 26.29 99 TYR A N 1
ATOM 1256 C CA . TYR A 1 81 ? 18.657 35.205 57.967 1.00 26.75 99 TYR A CA 1
ATOM 1257 C C . TYR A 1 81 ? 18.879 34.115 56.931 1.00 31.78 99 TYR A C 1
ATOM 1258 O O . TYR A 1 81 ? 18.029 33.863 56.072 1.00 24.27 99 TYR A O 1
ATOM 1276 N N . TYR A 1 82 ? 20.034 33.470 57.032 1.00 27.30 100 TYR A N 1
ATOM 1277 C CA . TYR A 1 82 ? 20.381 32.342 56.182 1.00 26.65 100 TYR A CA 1
ATOM 1278 C C . TYR A 1 82 ? 19.944 31.055 56.862 1.00 32.41 100 TYR A C 1
ATOM 1279 O O . TYR A 1 82 ? 20.096 30.902 58.076 1.00 27.36 100 TYR A O 1
ATOM 1297 N N . GLU A 1 83 ? 19.371 30.140 56.085 1.00 26.10 101 GLU A N 1
ATOM 1298 C CA . GLU A 1 83 ? 19.046 28.824 56.620 1.00 30.14 101 GLU A CA 1
ATOM 1299 C C . GLU A 1 83 ? 19.120 27.799 55.504 1.00 29.56 101 GLU A C 1
ATOM 1300 O O . GLU A 1 83 ? 18.488 27.966 54.458 1.00 28.05 101 GLU A O 1
ATOM 1312 N N . ALA A 1 84 ? 19.887 26.740 55.736 1.00 25.81 102 ALA A N 1
ATOM 1313 C CA . ALA A 1 84 ? 20.042 25.695 54.739 1.00 26.60 102 ALA A CA 1
ATOM 1314 C C . ALA A 1 84 ? 20.447 24.407 55.432 1.00 35.93 102 ALA A C 1
ATOM 1315 O O . ALA A 1 84 ? 20.874 24.404 56.592 1.00 25.40 102 ALA A O 1
ATOM 1322 N N . ASP A 1 85 ? 20.294 23.308 54.700 1.00 27.46 103 ASP A N 1
ATOM 1323 C CA . ASP A 1 85 ? 20.733 22.014 55.195 1.00 29.24 103 ASP A CA 1
ATOM 1324 C C . ASP A 1 85 ? 22.255 21.947 55.194 1.00 30.96 103 ASP A C 1
ATOM 1325 O O . ASP A 1 85 ? 22.919 22.534 54.337 1.00 32.09 103 ASP A O 1
ATOM 1334 N N . LEU A 1 86 ? 22.806 21.262 56.190 1.00 33.74 104 LEU A N 1
ATOM 1335 C CA . LEU A 1 86 ? 24.226 20.944 56.184 1.00 33.41 104 LEU A CA 1
ATOM 1336 C C . LEU A 1 86 ? 24.500 19.848 55.168 1.00 32.73 104 LEU A C 1
ATOM 1337 O O . LEU A 1 86 ? 23.697 18.926 55.000 1.00 41.09 104 LEU A O 1
ATOM 1353 N N . CYS A 1 87 ? 25.633 19.942 54.487 1.00 34.35 105 CYS A N 1
ATOM 1354 C CA . CYS A 1 87 ? 26.122 18.786 53.760 1.00 39.14 105 CYS A CA 1
ATOM 1355 C C . CYS A 1 87 ? 26.227 17.639 54.761 1.00 39.89 105 CYS A C 1
ATOM 1356 O O . CYS A 1 87 ? 26.946 17.772 55.763 1.00 32.15 105 CYS A O 1
ATOM 1364 N N . PRO A 1 88 ? 25.507 16.530 54.567 1.00 36.56 106 PRO A N 1
ATOM 1365 C CA . PRO A 1 88 ? 25.493 15.478 55.596 1.00 33.98 106 PRO A CA 1
ATOM 1366 C C . PRO A 1 88 ? 26.771 14.660 55.662 1.00 34.39 106 PRO A C 1
ATOM 1367 O O . PRO A 1 88 ? 26.962 13.935 56.646 1.00 34.61 106 PRO A O 1
ATOM 1378 N N . ASP A 1 89 ? 27.651 14.751 54.663 1.00 34.94 107 ASP A N 1
ATOM 1379 C CA . ASP A 1 89 ? 28.842 13.913 54.593 1.00 35.49 107 ASP A CA 1
ATOM 1380 C C . ASP A 1 89 ? 30.126 14.698 54.842 1.00 35.22 107 ASP A C 1
ATOM 1381 O O . ASP A 1 89 ? 31.218 14.200 54.548 1.00 37.33 107 ASP A O 1
ATOM 1390 N N . ARG A 1 90 ? 30.018 15.909 55.385 1.00 31.61 108 ARG A N 1
ATOM 1391 C CA . ARG A 1 90 ? 31.178 16.727 55.711 1.00 38.76 108 ARG A CA 1
ATOM 1392 C C . ARG A 1 90 ? 30.973 17.364 57.075 1.00 28.55 108 ARG A C 1
ATOM 1393 O O . ARG A 1 90 ? 29.843 17.566 57.522 1.00 31.69 108 ARG A O 1
ATOM 1414 N N . SER A 1 91 ? 32.089 17.710 57.720 1.00 27.75 109 SER A N 1
ATOM 1415 C CA . SER A 1 91 ? 32.067 18.462 58.968 1.00 33.90 109 SER A CA 1
ATOM 1416 C C . SER A 1 91 ? 32.533 19.902 58.789 1.00 34.05 109 SER A C 1
ATOM 1417 O O . SER A 1 91 ? 32.536 20.662 59.762 1.00 27.29 109 SER A O 1
ATOM 1425 N N . ILE A 1 92 ? 32.923 20.292 57.573 1.00 28.99 110 ILE A N 1
ATOM 1426 C CA . ILE A 1 92 ? 33.337 21.652 57.244 1.00 25.60 110 ILE A CA 1
ATOM 1427 C C . ILE A 1 92 ? 32.277 22.270 56.341 1.00 23.38 110 ILE A C 1
ATOM 1428 O O . ILE A 1 92 ? 31.810 21.630 55.392 1.00 28.52 110 ILE A O 1
ATOM 1444 N N . HIS A 1 93 ? 31.920 23.524 56.623 1.00 24.73 111 HIS A N 1
ATOM 1445 C CA . HIS A 1 93 ? 30.823 24.197 55.937 1.00 29.92 111 HIS A CA 1
ATOM 1446 C C . HIS A 1 93 ? 31.192 25.655 55.709 1.00 31.62 111 HIS A C 1
ATOM 1447 O O . HIS A 1 93 ? 31.420 26.398 56.669 1.00 21.92 111 HIS A O 1
ATOM 1461 N N . SER A 1 94 ? 31.250 26.057 54.441 1.00 27.13 112 SER A N 1
ATOM 1462 C CA . SER A 1 94 ? 31.537 27.427 54.041 1.00 23.71 112 SER A CA 1
ATOM 1463 C C . SER A 1 94 ? 30.270 28.092 53.517 1.00 21.38 112 SER A C 1
ATOM 1464 O O . SER A 1 94 ? 29.335 27.432 53.059 1.00 25.07 112 SER A O 1
ATOM 1472 N N . PHE A 1 95 ? 30.252 29.420 53.586 1.00 21.31 113 PHE A N 1
ATOM 1473 C CA . PHE A 1 95 ? 29.077 30.202 53.209 1.00 23.96 113 PHE A CA 1
ATOM 1474 C C . PHE A 1 95 ? 29.542 31.287 52.246 1.00 26.40 113 PHE A C 1
ATOM 1475 O O . PHE A 1 95 ? 30.029 32.340 52.666 1.00 19.63 113 PHE A O 1
ATOM 1492 N N . GLN A 1 96 ? 29.389 31.018 50.953 1.00 26.28 114 GLN A N 1
ATOM 1493 C CA . GLN A 1 96 ? 30.022 31.813 49.914 1.00 26.14 114 GLN A CA 1
ATOM 1494 C C . GLN A 1 96 ? 29.094 32.849 49.296 1.00 30.33 114 GLN A C 1
ATOM 1495 O O . GLN A 1 96 ? 29.482 33.502 48.322 1.00 28.71 114 GLN A O 1
ATOM 1509 N N . ASN A 1 97 ? 27.889 33.032 49.843 1.00 29.14 115 ASN A N 1
ATOM 1510 C CA . ASN A 1 97 ? 26.903 33.899 49.207 1.00 30.58 115 ASN A CA 1
ATOM 1511 C C . ASN A 1 97 ? 26.218 34.819 50.214 1.00 27.97 115 ASN A C 1
ATOM 1512 O O . ASN A 1 97 ? 25.078 35.243 49.993 1.00 32.56 115 ASN A O 1
ATOM 1523 N N . LEU A 1 98 ? 26.893 35.140 51.315 1.00 25.97 116 LEU A N 1
ATOM 1524 C CA . LEU A 1 98 ? 26.303 35.972 52.357 1.00 23.50 116 LEU A CA 1
ATOM 1525 C C . LEU A 1 98 ? 26.441 37.449 52.020 1.00 23.29 116 LEU A C 1
ATOM 1526 O O . LEU A 1 98 ? 27.535 37.928 51.704 1.00 32.57 116 LEU A O 1
ATOM 1542 N N . GLY A 1 99 ? 25.333 38.172 52.112 1.00 33.30 117 GLY A N 1
ATOM 1543 C CA . GLY A 1 99 ? 25.347 39.610 51.939 1.00 30.96 117 GLY A CA 1
ATOM 1544 C C . GLY A 1 99 ? 24.618 40.279 53.084 1.00 28.92 117 GLY A C 1
ATOM 1545 O O . GLY A 1 99 ? 23.696 39.717 53.672 1.00 23.06 117 GLY A O 1
ATOM 1549 N N . ILE A 1 100 ? 25.056 41.492 53.406 1.00 24.64 118 ILE A N 1
ATOM 1550 C CA . ILE A 1 100 ? 24.452 42.282 54.473 1.00 31.54 118 ILE A CA 1
ATOM 1551 C C . ILE A 1 100 ? 23.758 43.478 53.843 1.00 25.05 118 ILE A C 1
ATOM 1552 O O . ILE A 1 100 ? 24.402 44.313 53.198 1.00 27.12 118 ILE A O 1
ATOM 1568 N N . GLN A 1 101 ? 22.446 43.561 54.043 1.00 25.90 119 GLN A N 1
ATOM 1569 C CA . GLN A 1 101 ? 21.625 44.652 53.542 1.00 28.52 119 GLN A CA 1
ATOM 1570 C C . GLN A 1 101 ? 21.155 45.483 54.725 1.00 33.64 119 GLN A C 1
ATOM 1571 O O . GLN A 1 101 ? 20.457 44.970 55.607 1.00 30.67 119 GLN A O 1
ATOM 1585 N N . CYS A 1 102 ? 21.531 46.757 54.747 1.00 35.71 120 CYS A N 1
ATOM 1586 C CA . CYS A 1 102 ? 21.168 47.609 55.868 1.00 50.15 120 CYS A CA 1
ATOM 1587 C C . CYS A 1 102 ? 19.769 48.181 55.684 1.00 42.10 120 CYS A C 1
ATOM 1588 O O . CYS A 1 102 ? 19.299 48.394 54.564 1.00 50.19 120 CYS A O 1
ATOM 1596 N N . VAL A 1 103 ? 19.103 48.419 56.801 1.00 52.97 121 VAL A N 1
ATOM 1597 C CA . VAL A 1 103 ? 17.785 49.038 56.808 1.00 56.89 121 VAL A CA 1
ATOM 1598 C C . VAL A 1 103 ? 17.963 50.546 56.864 1.00 59.83 121 VAL A C 1
ATOM 1599 O O . VAL A 1 103 ? 18.865 51.050 57.543 1.00 60.27 121 VAL A O 1
ATOM 1612 N N . LYS A 1 104 ? 17.110 51.272 56.143 1.00 68.27 122 LYS A N 1
ATOM 1613 C CA . LYS A 1 104 ? 17.089 52.722 56.269 1.00 75.84 122 LYS A CA 1
ATOM 1614 C C . LYS A 1 104 ? 16.685 53.100 57.688 1.00 76.27 122 LYS A C 1
ATOM 1615 O O . LYS A 1 104 ? 15.837 52.447 58.304 1.00 80.07 122 LYS A O 1
ATOM 1634 N N . LYS A 1 105 ? 17.308 54.156 58.216 1.00 78.39 123 LYS A N 1
ATOM 1635 C CA . LYS A 1 105 ? 17.103 54.510 59.616 1.00 78.60 123 LYS A CA 1
ATOM 1636 C C . LYS A 1 105 ? 15.627 54.676 59.955 1.00 76.34 123 LYS A C 1
ATOM 1637 O O . LYS A 1 105 ? 15.219 54.418 61.093 1.00 71.24 123 LYS A O 1
ATOM 1656 N N . ARG A 1 106 ? 14.811 55.097 58.989 1.00 86.07 124 ARG A N 1
ATOM 1657 C CA . ARG A 1 106 ? 13.399 55.344 59.254 1.00 87.10 124 ARG A CA 1
ATOM 1658 C C . ARG A 1 106 ? 12.582 54.064 59.363 1.00 83.07 124 ARG A C 1
ATOM 1659 O O . ARG A 1 106 ? 11.492 54.092 59.946 1.00 83.23 124 ARG A O 1
ATOM 1680 N N . ASP A 1 107 ? 13.074 52.949 58.822 1.00 68.29 125 ASP A N 1
ATOM 1681 C CA . ASP A 1 107 ? 12.366 51.676 58.866 1.00 68.39 125 ASP A CA 1
ATOM 1682 C C . ASP A 1 107 ? 12.888 50.762 59.969 1.00 60.78 125 ASP A C 1
ATOM 1683 O O . ASP A 1 107 ? 12.649 49.551 59.931 1.00 57.76 125 ASP A O 1
ATOM 1692 N N . LEU A 1 108 ? 13.583 51.326 60.958 1.00 61.03 126 LEU A N 1
ATOM 1693 C CA . LEU A 1 108 ? 14.246 50.517 61.976 1.00 57.91 126 LEU A CA 1
ATOM 1694 C C . LEU A 1 108 ? 13.237 49.747 62.821 1.00 57.29 126 LEU A C 1
ATOM 1695 O O . LEU A 1 108 ? 13.379 48.535 63.021 1.00 54.65 126 LEU A O 1
ATOM 1711 N N . GLU A 1 109 ? 12.209 50.432 63.327 1.00 61.90 127 GLU A N 1
ATOM 1712 C CA . GLU A 1 109 ? 11.207 49.752 64.142 1.00 62.77 127 GLU A CA 1
ATOM 1713 C C . GLU A 1 109 ? 10.504 48.662 63.344 1.00 60.76 127 GLU A C 1
ATOM 1714 O O . GLU A 1 109 ? 10.161 47.605 63.887 1.00 58.84 127 GLU A O 1
ATOM 1726 N N . GLN A 1 110 ? 10.284 48.902 62.051 1.00 61.67 128 GLN A N 1
ATOM 1727 C CA . GLN A 1 110 ? 9.655 47.896 61.205 1.00 60.42 128 GLN A CA 1
ATOM 1728 C C . GLN A 1 110 ? 10.511 46.638 61.122 1.00 54.96 128 GLN A C 1
ATOM 1729 O O . GLN A 1 110 ? 9.995 45.518 61.211 1.00 53.52 128 GLN A O 1
ATOM 1743 N N . ALA A 1 111 ? 11.825 46.803 60.960 1.00 52.15 129 ALA A N 1
ATOM 1744 C CA . ALA A 1 111 ? 12.710 45.647 60.886 1.00 47.19 129 ALA A CA 1
ATOM 1745 C C . ALA A 1 111 ? 12.724 44.878 62.200 1.00 46.17 129 ALA A C 1
ATOM 1746 O O . ALA A 1 111 ? 12.677 43.644 62.206 1.00 42.78 129 ALA A O 1
ATOM 1753 N N . ILE A 1 112 ? 12.792 45.589 63.327 1.00 56.84 130 ILE A N 1
ATOM 1754 C CA . ILE A 1 112 ? 12.830 44.918 64.624 1.00 50.96 130 ILE A CA 1
ATOM 1755 C C . ILE A 1 112 ? 11.594 44.050 64.812 1.00 51.06 130 ILE A C 1
ATOM 1756 O O . ILE A 1 112 ? 11.683 42.919 65.305 1.00 53.81 130 ILE A O 1
ATOM 1772 N N . SER A 1 113 ? 10.422 44.560 64.427 1.00 50.47 131 SER A N 1
ATOM 1773 C CA . SER A 1 113 ? 9.197 43.783 64.578 1.00 55.11 131 SER A CA 1
ATOM 1774 C C . SER A 1 113 ? 9.201 42.545 63.689 1.00 49.01 131 SER A C 1
ATOM 1775 O O . SER A 1 113 ? 8.608 41.523 64.054 1.00 48.60 131 SER A O 1
ATOM 1783 N N . GLN A 1 114 ? 9.850 42.610 62.523 1.00 48.54 132 GLN A N 1
ATOM 1784 C CA . GLN A 1 114 ? 9.974 41.416 61.692 1.00 49.03 132 GLN A CA 1
ATOM 1785 C C . GLN A 1 114 ? 10.868 40.380 62.359 1.00 51.36 132 GLN A C 1
ATOM 1786 O O . GLN A 1 114 ? 10.578 39.179 62.311 1.00 49.91 132 GLN A O 1
ATOM 1800 N N . ARG A 1 115 ? 11.959 40.827 62.987 1.00 49.77 133 ARG A N 1
ATOM 1801 C CA . ARG A 1 115 ? 12.783 39.912 63.769 1.00 45.56 133 ARG A CA 1
ATOM 1802 C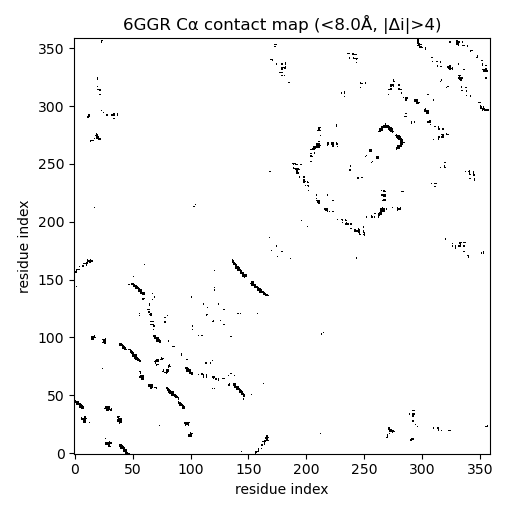 C . ARG A 1 115 ? 11.938 39.188 64.806 1.00 44.42 133 ARG A C 1
ATOM 1803 O O . ARG A 1 115 ? 12.109 37.985 65.032 1.00 45.18 133 ARG A O 1
ATOM 1824 N N . ILE A 1 116 ? 11.006 39.908 65.434 1.00 48.47 134 ILE A N 1
ATOM 1825 C CA . ILE A 1 116 ? 10.159 39.314 66.461 1.00 52.95 134 ILE A CA 1
ATOM 1826 C C . ILE A 1 116 ? 9.134 38.380 65.827 1.00 47.99 134 ILE A C 1
ATOM 1827 O O . ILE A 1 116 ? 8.948 37.241 66.270 1.00 46.90 134 ILE A O 1
ATOM 1843 N N . GLN A 1 117 ? 8.453 38.847 64.779 1.00 58.50 135 GLN A N 1
ATOM 1844 C CA . GLN A 1 117 ? 7.423 38.026 64.152 1.00 60.88 135 GLN A CA 1
ATOM 1845 C C . GLN A 1 117 ? 7.995 36.727 63.598 1.00 60.52 135 GLN A C 1
ATOM 1846 O O . GLN A 1 117 ? 7.309 35.698 63.604 1.00 63.46 135 GLN A O 1
ATOM 1860 N N . THR A 1 118 ? 9.243 36.744 63.130 1.00 51.07 136 THR A N 1
ATOM 1861 C CA . THR A 1 118 ? 9.849 35.575 62.505 1.00 56.95 136 THR A CA 1
ATOM 1862 C C . THR A 1 118 ? 10.622 34.704 63.489 1.00 57.57 136 THR A C 1
ATOM 1863 O O . THR A 1 118 ? 11.295 33.760 63.063 1.00 39.39 136 THR A O 1
ATOM 1874 N N . ASN A 1 119 ? 10.541 34.992 64.788 1.00 50.33 137 ASN A N 1
ATOM 1875 C CA . ASN A 1 119 ? 11.235 34.198 65.800 1.00 51.90 137 ASN A CA 1
ATOM 1876 C C . ASN A 1 119 ? 12.735 34.148 65.519 1.00 43.47 137 ASN A C 1
ATOM 1877 O O . ASN A 1 119 ? 13.385 33.114 65.683 1.00 38.66 137 ASN A O 1
ATOM 1888 N N . ASN A 1 120 ? 13.289 35.277 65.077 1.00 43.18 138 ASN A N 1
ATOM 1889 C CA . ASN A 1 120 ? 14.720 35.393 64.808 1.00 31.00 138 ASN A CA 1
ATOM 1890 C C . ASN A 1 120 ? 15.362 36.076 66.014 1.00 32.39 138 ASN A C 1
ATOM 1891 O O . ASN A 1 120 ? 15.582 37.286 66.038 1.00 36.13 138 ASN A O 1
ATOM 1902 N N . ASN A 1 121 ? 15.664 35.270 67.031 1.00 38.45 139 ASN A N 1
ATOM 1903 C CA . ASN A 1 121 ? 16.167 35.776 68.310 1.00 33.97 139 ASN A CA 1
ATOM 1904 C C . ASN A 1 121 ? 17.043 34.708 68.946 1.00 30.87 139 ASN A C 1
ATOM 1905 O O . ASN A 1 121 ? 16.624 34.001 69.871 1.00 32.11 139 ASN A O 1
ATOM 1916 N N . PRO A 1 122 ? 18.284 34.565 68.474 1.00 29.62 140 PRO A N 1
ATOM 1917 C CA . PRO A 1 122 ? 19.127 33.444 68.936 1.00 38.76 140 PRO A CA 1
ATOM 1918 C C . PRO A 1 122 ? 19.252 33.316 70.448 1.00 30.52 140 PRO A C 1
ATOM 1919 O O . PRO A 1 122 ? 19.223 32.198 70.977 1.00 37.83 140 PRO A O 1
ATOM 1930 N N . PHE A 1 123 ? 19.416 34.430 71.157 1.00 30.09 141 PHE A N 1
ATOM 1931 C CA . PHE A 1 123 ? 19.599 34.417 72.599 1.00 37.23 141 PHE A CA 1
ATOM 1932 C C . PHE A 1 123 ? 18.328 34.809 73.339 1.00 40.94 141 PHE A C 1
ATOM 1933 O O . PHE A 1 123 ? 18.392 35.207 74.508 1.00 41.92 141 PHE A O 1
ATOM 1950 N N . HIS A 1 124 ? 17.177 34.707 72.675 1.00 45.70 142 HIS A N 1
ATOM 1951 C CA . HIS A 1 124 ? 15.875 34.872 73.314 1.00 51.30 142 HIS A CA 1
ATOM 1952 C C . HIS A 1 124 ? 15.850 36.129 74.176 1.00 46.26 142 HIS A C 1
ATOM 1953 O O . HIS A 1 124 ? 15.500 36.103 75.357 1.00 49.57 142 HIS A O 1
ATOM 1967 N N . VAL A 1 125 ? 16.238 37.238 73.566 1.00 34.83 143 VAL A N 1
ATOM 1968 C CA . VAL A 1 125 ? 16.251 38.523 74.267 1.00 37.57 143 VAL A CA 1
ATOM 1969 C C . VAL A 1 125 ? 14.818 39.043 74.381 1.00 48.65 143 VAL A C 1
ATOM 1970 O O . VAL A 1 125 ? 14.094 39.068 73.372 1.00 45.57 143 VAL A O 1
ATOM 1983 N N . PRO A 1 126 ? 14.360 39.454 75.569 1.00 45.04 144 PRO A N 1
ATOM 1984 C CA . PRO A 1 126 ? 12.973 39.923 75.715 1.00 42.33 144 PRO A CA 1
ATOM 1985 C C . PRO A 1 126 ? 12.636 41.092 74.799 1.00 46.37 144 PRO A C 1
ATOM 1986 O O . PRO A 1 126 ? 13.508 41.861 74.390 1.00 43.94 144 PRO A O 1
ATOM 1997 N N . ILE A 1 127 ? 11.339 41.229 74.495 1.00 54.35 145 ILE A N 1
ATOM 1998 C CA . ILE A 1 127 ? 10.870 42.350 73.677 1.00 53.49 145 ILE A CA 1
ATOM 1999 C C . ILE A 1 127 ? 11.252 43.679 74.322 1.00 54.54 145 ILE A C 1
ATOM 2000 O O . ILE A 1 127 ? 11.770 44.585 73.657 1.00 58.07 145 ILE A O 1
ATOM 2016 N N . GLU A 1 128 ? 10.995 43.821 75.627 1.00 47.55 146 GLU A N 1
ATOM 2017 C CA . GLU A 1 128 ? 11.282 45.084 76.297 1.00 63.77 146 GLU A CA 1
ATOM 2018 C C . GLU A 1 128 ? 12.743 45.486 76.147 1.00 74.79 146 GLU A C 1
ATOM 2019 O O . GLU A 1 128 ? 13.080 46.655 76.364 1.00 79.53 146 GLU A O 1
ATOM 2031 N N . GLU A 1 129 ? 13.617 44.549 75.771 1.00 79.85 147 GLU A N 1
ATOM 2032 C CA . GLU A 1 129 ? 15.011 44.880 75.511 1.00 85.32 147 GLU A CA 1
ATOM 2033 C C . GLU A 1 129 ? 15.224 45.445 74.106 1.00 81.85 147 GLU A C 1
ATOM 2034 O O . GLU A 1 129 ? 16.145 46.245 73.905 1.00 82.26 147 GLU A O 1
ATOM 2046 N N . GLN A 1 130 ? 14.407 45.045 73.134 1.00 80.39 148 GLN A N 1
ATOM 2047 C CA . GLN A 1 130 ? 14.653 45.372 71.723 1.00 80.06 148 GLN A CA 1
ATOM 2048 C C . GLN A 1 130 ? 14.114 46.747 71.328 1.00 91.15 148 GLN A C 1
ATOM 2049 O O . GLN A 1 130 ? 13.442 46.896 70.303 1.00 92.81 148 GLN A O 1
ATOM 2063 N N . ARG A 1 131 ? 14.405 47.765 72.125 1.00 100.19 149 ARG A N 1
ATOM 2064 C CA . ARG A 1 131 ? 14.281 49.148 71.691 1.00 97.87 149 ARG A CA 1
ATOM 2065 C C . ARG A 1 131 ? 15.509 49.898 72.190 1.00 97.36 149 ARG A C 1
ATOM 2066 O O . ARG A 1 131 ? 16.293 49.382 72.987 1.00 97.35 149 ARG A O 1
ATOM 2087 N N . GLY A 1 132 ? 15.669 51.120 71.707 1.00 98.13 150 GLY A N 1
ATOM 2088 C CA . GLY A 1 132 ? 16.839 51.926 71.968 1.00 90.05 150 GLY A CA 1
ATOM 2089 C C . GLY A 1 132 ? 17.705 52.017 70.728 1.00 72.52 150 GLY A C 1
ATOM 2090 O O . GLY A 1 132 ? 17.350 51.550 69.643 1.00 67.57 150 GLY A O 1
ATOM 2094 N N . ASP A 1 133 ? 18.867 52.630 70.906 1.00 61.86 151 ASP A N 1
ATOM 2095 C CA . ASP A 1 133 ? 19.781 52.806 69.794 1.00 57.32 151 ASP A CA 1
ATOM 2096 C C . ASP A 1 133 ? 20.363 51.464 69.376 1.00 54.63 151 ASP A C 1
ATOM 2097 O O . ASP A 1 133 ? 20.635 50.594 70.208 1.00 49.30 151 ASP A O 1
ATOM 2106 N N . TYR A 1 134 ? 20.514 51.287 68.069 1.00 51.95 152 TYR A N 1
ATOM 2107 C CA . TYR A 1 134 ? 21.280 50.190 67.500 1.00 45.13 152 TYR A CA 1
ATOM 2108 C C . TYR A 1 134 ? 22.479 50.770 66.768 1.00 48.37 152 TYR A C 1
ATOM 2109 O O . TYR A 1 134 ? 22.374 51.820 66.125 1.00 47.81 152 TYR A O 1
ATOM 2127 N N . ASP A 1 135 ? 23.620 50.095 66.876 1.00 52.34 153 ASP A N 1
ATOM 2128 C CA . ASP A 1 135 ? 24.797 50.460 66.092 1.00 38.95 153 ASP A CA 1
ATOM 2129 C C . ASP A 1 135 ? 24.608 49.875 64.700 1.00 35.01 153 ASP A C 1
ATOM 2130 O O . ASP A 1 135 ? 24.855 48.688 64.469 1.00 34.79 153 ASP A O 1
ATOM 2139 N N . LEU A 1 136 ? 24.144 50.702 63.767 1.00 37.56 154 LEU A N 1
ATOM 2140 C CA . LEU A 1 136 ? 23.919 50.244 62.402 1.00 41.48 154 LEU A CA 1
ATOM 2141 C C . LEU A 1 136 ? 25.204 50.134 61.593 1.00 35.35 154 LEU A C 1
ATOM 2142 O O . LEU A 1 136 ? 25.141 49.765 60.415 1.00 35.33 154 LEU A O 1
ATOM 2158 N N . ASN A 1 137 ? 26.357 50.433 62.190 1.00 40.37 155 ASN A N 1
ATOM 2159 C CA . ASN A 1 137 ? 27.640 50.283 61.519 1.00 36.66 155 ASN A CA 1
ATOM 2160 C C . ASN A 1 137 ? 28.302 48.937 61.797 1.00 35.98 155 ASN A C 1
ATOM 2161 O O . ASN A 1 137 ? 29.299 48.611 61.147 1.00 37.45 155 ASN A O 1
ATOM 2172 N N . ALA A 1 138 ? 27.768 48.141 62.722 1.00 38.52 156 ALA A N 1
ATOM 2173 C CA . ALA A 1 138 ? 28.431 46.923 63.164 1.00 32.84 156 ALA A CA 1
ATOM 2174 C C . ALA A 1 138 ? 27.408 45.823 63.395 1.00 31.89 156 ALA A C 1
ATOM 2175 O O . ALA A 1 138 ? 26.311 46.080 63.899 1.00 39.04 156 ALA A O 1
ATOM 2182 N N . VAL A 1 139 ? 27.779 44.596 63.022 1.00 25.73 157 VAL A N 1
ATOM 2183 C CA . VAL A 1 139 ? 26.967 43.407 63.256 1.00 25.73 157 VAL A CA 1
ATOM 2184 C C . VAL A 1 139 ? 27.896 42.243 63.577 1.00 20.96 157 VAL A C 1
ATOM 2185 O O . VAL A 1 139 ? 29.102 42.289 63.329 1.00 33.26 157 VAL A O 1
ATOM 2198 N N . ARG A 1 140 ? 27.305 41.186 64.123 1.00 24.12 158 ARG A N 1
ATOM 2199 C CA . ARG A 1 140 ? 27.977 39.913 64.335 1.00 21.49 158 ARG A CA 1
ATOM 2200 C C . ARG A 1 140 ? 27.175 38.819 63.650 1.00 21.68 158 ARG A C 1
ATOM 2201 O O . ARG A 1 140 ? 25.940 38.861 63.632 1.00 25.92 158 ARG A O 1
ATOM 2222 N N . LEU A 1 141 ? 27.879 37.849 63.078 1.00 24.50 159 LEU A N 1
ATOM 2223 C CA . LEU A 1 141 ? 27.227 36.654 62.571 1.00 23.44 159 LEU A CA 1
ATOM 2224 C C . LEU A 1 141 ? 26.973 35.694 63.726 1.00 27.16 159 LEU A C 1
ATOM 2225 O O . LEU A 1 141 ? 27.850 35.474 64.566 1.00 29.40 159 LEU A O 1
ATOM 2241 N N . CYS A 1 142 ? 25.765 35.142 63.780 1.00 28.61 160 CYS A N 1
ATOM 2242 C CA . CYS A 1 142 ? 25.405 34.151 64.787 1.00 21.36 160 CYS A CA 1
ATOM 2243 C C . CYS A 1 142 ? 25.099 32.834 64.091 1.00 25.68 160 CYS A C 1
ATOM 2244 O O . CYS A 1 142 ? 24.096 32.727 63.378 1.00 32.20 160 CYS A O 1
ATOM 2252 N N . PHE A 1 143 ? 25.945 31.832 64.319 1.00 25.66 161 PHE A N 1
ATOM 2253 C CA . PHE A 1 143 ? 25.778 30.517 63.715 1.00 24.46 161 PHE A CA 1
ATOM 2254 C C . PHE A 1 143 ? 24.998 29.611 64.663 1.00 19.61 161 PHE A C 1
ATOM 2255 O O . PHE A 1 143 ? 25.459 29.324 65.773 1.00 28.45 161 PHE A O 1
ATOM 2272 N N . GLN A 1 144 ? 23.830 29.152 64.213 1.00 20.72 162 GLN A N 1
ATOM 2273 C CA . GLN A 1 144 ? 22.932 28.297 64.990 1.00 21.81 162 GLN A CA 1
ATOM 2274 C C . GLN A 1 144 ? 22.818 26.961 64.265 1.00 29.69 162 GLN A C 1
ATOM 2275 O O . GLN A 1 144 ? 22.024 26.821 63.329 1.00 26.06 162 GLN A O 1
ATOM 2289 N N . VAL A 1 145 ? 23.608 25.984 64.697 1.00 26.36 163 VAL A N 1
ATOM 2290 C CA . VAL A 1 145 ? 23.661 24.674 64.060 1.00 26.37 163 VAL A CA 1
ATOM 2291 C C . VAL A 1 145 ? 22.742 23.721 64.807 1.00 33.23 163 VAL A C 1
ATOM 2292 O O . VAL A 1 145 ? 22.809 23.611 66.038 1.00 26.02 163 VAL A O 1
ATOM 2305 N N . THR A 1 146 ? 21.895 23.024 64.061 1.00 21.83 164 THR A N 1
ATOM 2306 C CA . THR A 1 146 ? 21.055 21.961 64.596 1.00 23.48 164 THR A CA 1
ATOM 2307 C C . THR A 1 146 ? 21.549 20.635 64.035 1.00 21.76 164 THR A C 1
ATOM 2308 O O . THR A 1 146 ? 21.598 20.452 62.813 1.00 29.32 164 THR A O 1
ATOM 2319 N N . VAL A 1 147 ? 21.920 19.720 64.925 1.00 26.62 165 VAL A N 1
ATOM 2320 C CA . VAL A 1 147 ? 22.351 18.386 64.524 1.00 20.91 165 VAL A CA 1
ATOM 2321 C C . VAL A 1 147 ? 21.290 17.390 64.974 1.00 21.06 165 VAL A C 1
ATOM 2322 O O . VAL A 1 147 ? 20.114 17.748 65.108 1.00 25.13 165 VAL A O 1
ATOM 2335 N N . ARG A 1 148 ? 21.686 16.136 65.182 1.00 28.66 166 ARG A N 1
ATOM 2336 C CA . ARG A 1 148 ? 20.767 15.074 65.565 1.00 26.27 166 ARG A CA 1
ATOM 2337 C C . ARG A 1 148 ? 21.289 14.365 66.805 1.00 29.21 166 ARG A C 1
ATOM 2338 O O . ARG A 1 148 ? 22.502 14.202 66.969 1.00 31.85 166 ARG A O 1
ATOM 2359 N N . ASP A 1 149 ? 20.377 13.947 67.671 1.00 29.32 167 ASP A N 1
ATOM 2360 C CA . ASP A 1 149 ? 20.721 13.068 68.782 1.00 33.17 167 ASP A CA 1
ATOM 2361 C C . ASP A 1 149 ? 20.712 11.636 68.252 1.00 32.51 167 ASP A C 1
ATOM 2362 O O . ASP A 1 149 ? 20.404 11.387 67.081 1.00 32.68 167 ASP A O 1
ATOM 2371 N N . PRO A 1 150 ? 21.076 10.657 69.083 1.00 31.01 168 PRO A N 1
ATOM 2372 C CA . PRO A 1 150 ? 21.175 9.277 68.582 1.00 30.26 168 PRO A CA 1
ATOM 2373 C C . PRO A 1 150 ? 19.897 8.746 67.957 1.00 36.40 168 PRO A C 1
ATOM 2374 O O . PRO A 1 150 ? 19.973 7.901 67.056 1.00 29.00 168 PRO A O 1
ATOM 2385 N N . ALA A 1 151 ? 18.728 9.200 68.406 1.00 29.67 169 ALA A N 1
ATOM 2386 C CA . ALA A 1 151 ? 17.461 8.751 67.844 1.00 23.35 169 ALA A CA 1
ATOM 2387 C C . ALA A 1 151 ? 17.045 9.543 66.610 1.00 22.54 169 ALA A C 1
ATOM 2388 O O . ALA A 1 151 ? 15.976 9.274 66.054 1.00 28.96 169 ALA A O 1
ATOM 2395 N N . GLY A 1 152 ? 17.851 10.506 66.178 1.00 26.37 170 GLY A N 1
ATOM 2396 C CA . GLY A 1 152 ? 17.521 11.315 65.024 1.00 32.47 170 GLY A CA 1
ATOM 2397 C C . GLY A 1 152 ? 16.693 12.538 65.329 1.00 32.19 170 GLY A C 1
ATOM 2398 O O . GLY A 1 152 ? 16.209 13.187 64.392 1.00 30.21 170 GLY A O 1
ATOM 2402 N N . ARG A 1 153 ? 16.522 12.882 66.600 1.00 28.61 171 ARG A N 1
ATOM 2403 C CA . ARG A 1 153 ? 15.743 14.055 66.948 1.00 26.89 171 ARG A CA 1
ATOM 2404 C C . ARG A 1 153 ? 16.630 15.296 66.852 1.00 24.58 171 ARG A C 1
ATOM 2405 O O . ARG A 1 153 ? 17.815 15.235 67.188 1.00 28.56 171 ARG A O 1
ATOM 2426 N N . PRO A 1 154 ? 16.094 16.424 66.393 1.00 24.54 172 PRO A N 1
ATOM 2427 C CA . PRO A 1 154 ? 16.930 17.621 66.253 1.00 19.36 172 PRO A CA 1
ATOM 2428 C C . PRO A 1 154 ? 17.525 18.031 67.592 1.00 30.38 172 PRO A C 1
ATOM 2429 O O . PRO A 1 154 ? 16.867 17.972 68.631 1.00 26.26 172 PRO A O 1
ATOM 2440 N N . LEU A 1 155 ? 18.797 18.422 67.556 1.00 30.86 173 LEU A N 1
ATOM 2441 C CA . LEU A 1 155 ? 19.544 18.824 68.743 1.00 29.05 173 LEU A CA 1
ATOM 2442 C C . LEU A 1 155 ? 20.270 20.120 68.413 1.00 25.88 173 LEU A C 1
ATOM 2443 O O . LEU A 1 155 ? 21.200 20.123 67.600 1.00 30.24 173 LEU A O 1
ATOM 2459 N N . LEU A 1 156 ? 19.843 21.215 69.035 1.00 25.71 174 LEU A N 1
ATOM 2460 C CA . LEU A 1 156 ? 20.430 22.526 68.783 1.00 34.14 174 LEU A CA 1
ATOM 2461 C C . LEU A 1 156 ? 21.737 22.656 69.556 1.00 30.18 174 LEU A C 1
ATOM 2462 O O . LEU A 1 156 ? 21.765 22.460 70.776 1.00 34.63 174 LEU A O 1
ATOM 2478 N N . LEU A 1 157 ? 22.819 22.974 68.850 1.00 24.12 175 LEU A N 1
ATOM 2479 C CA . LEU A 1 157 ? 24.094 23.201 69.509 1.00 30.56 175 LEU A CA 1
ATOM 2480 C C . LEU A 1 157 ? 24.184 24.642 70.000 1.00 30.85 175 LEU A C 1
ATOM 2481 O O . LEU A 1 157 ? 23.410 25.517 69.598 1.00 27.80 175 LEU A O 1
ATOM 2497 N N . THR A 1 158 ? 25.134 24.876 70.899 1.00 32.40 176 THR A N 1
ATOM 2498 C CA . THR A 1 158 ? 25.343 26.214 71.431 1.00 26.07 176 THR A CA 1
ATOM 2499 C C . THR A 1 158 ? 25.646 27.176 70.282 1.00 29.94 176 THR A C 1
ATOM 2500 O O . THR A 1 158 ? 26.473 26.856 69.415 1.00 22.65 176 THR A O 1
ATOM 2511 N N . PRO A 1 159 ? 24.998 28.342 70.224 1.00 30.34 177 PRO A N 1
ATOM 2512 C CA . PRO A 1 159 ? 25.335 29.316 69.178 1.00 32.40 177 PRO A CA 1
ATOM 2513 C C . PRO A 1 159 ? 26.752 29.845 69.339 1.00 33.35 177 PRO A C 1
ATOM 2514 O O . PRO A 1 159 ? 27.297 29.908 70.444 1.00 32.26 177 PRO A O 1
ATOM 2525 N N . VAL A 1 160 ? 27.352 30.236 68.215 1.00 28.93 178 VAL A N 1
ATOM 2526 C CA . VAL A 1 160 ? 28.672 30.853 68.210 1.00 27.68 178 VAL A CA 1
ATOM 2527 C C . VAL A 1 160 ? 28.597 32.156 67.428 1.00 29.46 178 VAL A C 1
ATOM 2528 O O . VAL A 1 160 ? 27.992 32.214 66.351 1.00 27.12 178 VAL A O 1
ATOM 2541 N N . LEU A 1 161 ? 29.210 33.199 67.977 1.00 26.16 179 LEU A N 1
ATOM 2542 C CA . LEU A 1 161 ? 29.227 34.518 67.366 1.00 30.16 179 LEU A CA 1
ATOM 2543 C C . LEU A 1 161 ? 30.581 34.780 66.725 1.00 32.20 179 LEU A C 1
ATOM 2544 O O . LEU A 1 161 ? 31.623 34.417 67.280 1.00 25.08 179 LEU A O 1
ATOM 2560 N N . SER A 1 162 ? 30.554 35.426 65.560 1.00 19.45 180 SER A N 1
ATOM 2561 C CA . SER A 1 162 ? 31.757 35.827 64.856 1.00 21.44 180 SER A CA 1
ATOM 2562 C C . SER A 1 162 ? 32.300 37.134 65.421 1.00 21.57 180 SER A C 1
ATOM 2563 O O . SER A 1 162 ? 31.658 37.815 66.225 1.00 27.58 180 SER A O 1
ATOM 2571 N N . HIS A 1 163 ? 33.499 37.489 64.962 1.00 26.37 181 HIS A N 1
ATOM 2572 C CA . HIS A 1 163 ? 33.999 38.837 65.141 1.00 25.81 181 HIS A CA 1
ATOM 2573 C C . HIS A 1 163 ? 32.997 39.835 64.562 1.00 26.63 181 HIS A C 1
ATOM 2574 O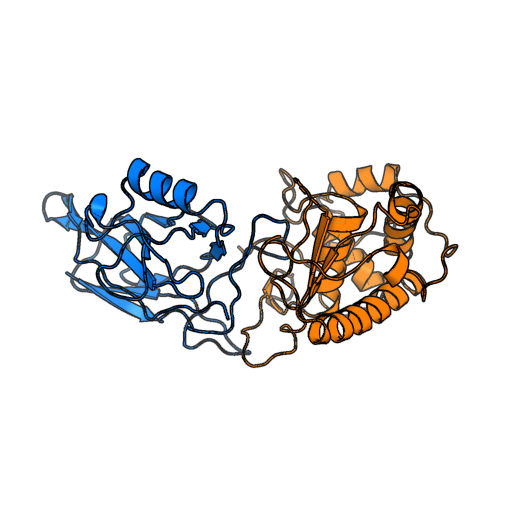 O . HIS A 1 163 ? 32.170 39.484 63.714 1.00 29.15 181 HIS A O 1
ATOM 2588 N N . PRO A 1 164 ? 33.054 41.090 64.996 1.00 27.89 182 PRO A N 1
ATOM 2589 C CA . PRO A 1 164 ? 32.171 42.105 64.412 1.00 25.39 182 PRO A CA 1
ATOM 2590 C C . PRO A 1 164 ? 32.532 42.398 62.964 1.00 26.75 182 PRO A C 1
ATOM 2591 O O . PRO A 1 164 ? 33.690 42.304 62.555 1.00 24.94 182 PRO A O 1
ATOM 2602 N N . ILE A 1 165 ? 31.514 42.763 62.192 1.00 23.67 183 ILE A N 1
ATOM 2603 C CA . ILE A 1 165 ? 31.672 43.217 60.814 1.00 27.48 183 ILE A CA 1
ATOM 2604 C C . ILE A 1 165 ? 31.220 44.668 60.756 1.00 29.27 183 ILE A C 1
ATOM 2605 O O . ILE A 1 165 ? 30.101 44.990 61.173 1.00 34.61 183 ILE A O 1
ATOM 2621 N N . PHE A 1 166 ? 32.084 45.537 60.244 1.00 35.02 184 PHE A N 1
ATOM 2622 C CA . PHE A 1 166 ? 31.846 46.971 60.244 1.00 31.86 184 PHE A CA 1
ATOM 2623 C C . PHE A 1 166 ? 31.585 47.475 58.830 1.00 34.34 184 PHE A C 1
ATOM 2624 O O . PHE A 1 166 ? 32.165 46.980 57.861 1.00 33.00 184 PHE A O 1
ATOM 2641 N N . ASP A 1 167 ? 30.710 48.476 58.726 1.00 40.71 185 ASP A N 1
ATOM 2642 C CA . ASP A 1 167 ? 30.379 49.089 57.444 1.00 47.92 185 ASP A CA 1
ATOM 2643 C C . ASP A 1 167 ? 31.311 50.248 57.106 1.00 46.85 185 ASP A C 1
ATOM 2644 O O . ASP A 1 167 ? 31.808 50.330 55.981 1.00 54.18 185 ASP A O 1
ATOM 2653 N N . ASN A 1 168 ? 31.542 51.141 58.068 1.00 64.74 186 ASN A N 1
ATOM 2654 C CA . ASN A 1 168 ? 32.323 52.370 57.884 1.00 73.04 186 ASN A CA 1
ATOM 2655 C C . ASN A 1 168 ? 31.522 53.427 57.125 1.00 71.54 186 ASN A C 1
ATOM 2656 O O . ASN A 1 168 ? 30.552 53.981 57.645 1.00 72.40 186 ASN A O 1
ATOM 2667 N N . PHE B 2 12 ? 22.477 44.985 15.580 1.00 101.29 28 PHE B N 1
ATOM 2668 C CA . PHE B 2 12 ? 23.423 45.659 16.470 1.00 77.91 28 PHE B CA 1
ATOM 2669 C C . PHE B 2 12 ? 24.537 44.724 16.876 1.00 58.94 28 PHE B C 1
ATOM 2670 O O . PHE B 2 12 ? 24.310 43.554 17.042 1.00 54.59 28 PHE B O 1
ATOM 2687 N N . PRO B 2 13 ? 25.749 45.241 16.972 1.00 47.91 29 PRO B N 1
ATOM 2688 C CA . PRO B 2 13 ? 26.865 44.362 17.348 1.00 47.30 29 PRO B CA 1
ATOM 2689 C C . PRO B 2 13 ? 26.573 43.571 18.616 1.00 44.59 29 PRO B C 1
ATOM 2690 O O . PRO B 2 13 ? 25.975 44.081 19.566 1.00 45.00 29 PRO B O 1
ATOM 2701 N N . ASP B 2 14 ? 27.002 42.307 18.617 1.00 43.81 30 ASP B N 1
ATOM 2702 C CA . ASP B 2 14 ? 26.832 41.416 19.754 1.00 65.68 30 ASP B CA 1
ATOM 2703 C C . ASP B 2 14 ? 28.083 40.556 19.889 1.00 51.77 30 ASP B C 1
ATOM 2704 O O . ASP B 2 14 ? 28.972 40.578 19.034 1.00 42.69 30 ASP B O 1
ATOM 2713 N N . LEU B 2 15 ? 28.146 39.778 20.982 1.00 49.51 31 LEU B N 1
ATOM 2714 C CA . LEU B 2 15 ? 29.332 38.992 21.289 1.00 43.71 31 LEU B CA 1
ATOM 2715 C C . LEU B 2 15 ? 29.092 37.507 21.040 1.00 48.06 31 LEU B C 1
ATOM 2716 O O . LEU B 2 15 ? 27.971 37.018 21.211 1.00 51.84 31 LEU B O 1
ATOM 2732 N N . PRO B 2 16 ? 30.128 36.753 20.658 1.00 52.69 32 PRO B N 1
ATOM 2733 C CA . PRO B 2 16 ? 29.967 35.291 20.576 1.00 55.90 32 PRO B CA 1
ATOM 2734 C C . PRO B 2 16 ? 29.507 34.674 21.885 1.00 47.88 32 PRO B C 1
ATOM 2735 O O . PRO B 2 16 ? 28.752 33.692 21.867 1.00 50.66 32 PRO B O 1
ATOM 2746 N N . GLU B 2 17 ? 29.943 35.217 23.024 1.00 56.66 33 GLU B N 1
ATOM 2747 C CA . GLU B 2 17 ? 29.522 34.711 24.324 1.00 51.44 33 GLU B CA 1
ATOM 2748 C C . GLU B 2 17 ? 28.032 34.906 24.579 1.00 53.88 33 GLU B C 1
ATOM 2749 O O . GLU B 2 17 ? 27.513 34.350 25.551 1.00 58.65 33 GLU B O 1
ATOM 2761 N N . HIS B 2 18 ? 27.339 35.671 23.736 1.00 47.01 34 HIS B N 1
ATOM 2762 C CA . HIS B 2 18 ? 25.910 35.924 23.878 1.00 48.48 34 HIS B CA 1
ATOM 2763 C C . HIS B 2 18 ? 25.065 35.176 22.860 1.00 81.27 34 HIS B C 1
ATOM 2764 O O . HIS B 2 18 ? 24.073 34.539 23.226 1.00 78.34 34 HIS B O 1
ATOM 2778 N N . GLN B 2 19 ? 25.441 35.246 21.579 1.00 82.49 35 GLN B N 1
ATOM 2779 C CA . GLN B 2 19 ? 24.521 34.925 20.491 1.00 85.26 35 GLN B CA 1
ATOM 2780 C C . GLN B 2 19 ? 23.858 33.562 20.647 1.00 89.23 35 GLN B C 1
ATOM 2781 O O . GLN B 2 19 ? 22.772 33.353 20.095 1.00 99.26 35 GLN B O 1
ATOM 2795 N N . ASP B 2 20 ? 24.475 32.627 21.366 1.00 84.42 36 ASP B N 1
ATOM 2796 C CA . ASP B 2 20 ? 23.821 31.363 21.695 1.00 88.21 36 ASP B CA 1
ATOM 2797 C C . ASP B 2 20 ? 23.081 31.565 23.014 1.00 98.19 36 ASP B C 1
ATOM 2798 O O . ASP B 2 20 ? 23.701 31.722 24.071 1.00 100.55 36 ASP B O 1
ATOM 2807 N N . ASN B 2 21 ? 21.755 31.581 22.944 1.00 105.58 37 ASN B N 1
ATOM 2808 C CA . ASN B 2 21 ? 20.914 32.054 24.037 1.00 92.70 37 ASN B CA 1
ATOM 2809 C C . ASN B 2 21 ? 21.306 33.480 24.396 1.00 78.04 37 ASN B C 1
ATOM 2810 O O . ASN B 2 21 ? 21.856 33.722 25.480 1.00 80.23 37 ASN B O 1
ATOM 2821 N N . PRO B 2 22 ? 21.053 34.444 23.520 1.00 62.90 38 PRO B N 1
ATOM 2822 C CA . PRO B 2 22 ? 21.251 35.844 23.888 1.00 58.90 38 PRO B CA 1
ATOM 2823 C C . PRO B 2 22 ? 20.124 36.319 24.789 1.00 60.07 38 PRO B C 1
ATOM 2824 O O . PRO B 2 22 ? 19.037 35.740 24.833 1.00 73.21 38 PRO B O 1
ATOM 2835 N N . SER B 2 23 ? 20.401 37.392 25.517 1.00 54.26 39 SER B N 1
ATOM 2836 C CA . SER B 2 23 ? 19.354 38.005 26.316 1.00 68.59 39 SER B CA 1
ATOM 2837 C C . SER B 2 23 ? 18.216 38.434 25.403 1.00 65.72 39 SER B C 1
ATOM 2838 O O . SER B 2 23 ? 18.442 39.022 24.343 1.00 75.28 39 SER B O 1
ATOM 2846 N N . GLN B 2 24 ? 16.985 38.138 25.812 1.00 64.42 40 GLN B N 1
ATOM 2847 C CA . GLN B 2 24 ? 15.818 38.564 25.050 1.00 65.78 40 GLN B CA 1
ATOM 2848 C C . GLN B 2 24 ? 15.299 39.932 25.479 1.00 66.13 40 GLN B C 1
ATOM 2849 O O . GLN B 2 24 ? 14.563 40.566 24.714 1.00 70.72 40 GLN B O 1
ATOM 2863 N N . LEU B 2 25 ? 15.685 40.410 26.665 1.00 59.74 41 LEU B N 1
ATOM 2864 C CA . LEU B 2 25 ? 15.249 41.723 27.130 1.00 59.48 41 LEU B CA 1
ATOM 2865 C C . LEU B 2 25 ? 16.081 42.846 26.520 1.00 65.22 41 LEU B C 1
ATOM 2866 O O . LEU B 2 25 ? 15.541 43.900 26.167 1.00 65.36 41 LEU B O 1
ATOM 2882 N N . ARG B 2 26 ? 17.397 42.649 26.412 1.00 74.26 42 ARG B N 1
ATOM 2883 C CA . ARG B 2 26 ? 18.238 43.605 25.699 1.00 58.80 42 ARG B CA 1
ATOM 2884 C C . ARG B 2 26 ? 17.805 43.717 24.243 1.00 53.51 42 ARG B C 1
ATOM 2885 O O . ARG B 2 26 ? 17.652 44.823 23.712 1.00 53.45 42 ARG B O 1
ATOM 2906 N N . LEU B 2 27 ? 17.586 42.575 23.585 1.00 55.48 43 LEU B N 1
ATOM 2907 C CA . LEU B 2 27 ? 17.257 42.588 22.164 1.00 61.03 43 LEU B CA 1
ATOM 2908 C C . LEU B 2 27 ? 16.017 43.425 21.881 1.00 59.80 43 LEU B C 1
ATOM 2909 O O . LEU B 2 27 ? 15.895 43.996 20.792 1.00 60.69 43 LEU B O 1
ATOM 2925 N N . GLN B 2 28 ? 15.096 43.526 22.839 1.00 68.56 44 GLN B N 1
ATOM 2926 C CA . GLN B 2 28 ? 13.897 44.321 22.614 1.00 72.12 44 GLN B CA 1
ATOM 2927 C C . GLN B 2 28 ? 14.036 45.754 23.106 1.00 69.22 44 GLN B C 1
ATOM 2928 O O . GLN B 2 28 ? 13.336 46.636 22.597 1.00 63.58 44 GLN B O 1
ATOM 2942 N N . HIS B 2 29 ? 14.932 46.019 24.061 1.00 65.77 45 HIS B N 1
ATOM 2943 C CA . HIS B 2 29 ? 15.284 47.407 24.332 1.00 60.07 45 HIS B CA 1
ATOM 2944 C C . HIS B 2 29 ? 16.009 48.020 23.141 1.00 57.60 45 HIS B C 1
ATOM 2945 O O . HIS B 2 29 ? 15.853 49.216 22.869 1.00 56.26 45 HIS B O 1
ATOM 2959 N N . ASP B 2 30 ? 16.792 47.215 22.414 1.00 55.45 46 ASP B N 1
ATOM 2960 C CA . ASP B 2 30 ? 17.385 47.685 21.168 1.00 54.66 46 ASP B CA 1
ATOM 2961 C C . ASP B 2 30 ? 16.314 48.140 20.187 1.00 74.25 46 ASP B C 1
ATOM 2962 O O . ASP B 2 30 ? 16.529 49.093 19.430 1.00 74.45 46 ASP B O 1
ATOM 2971 N N . GLY B 2 31 ? 15.158 47.473 20.183 1.00 80.88 47 GLY B N 1
ATOM 2972 C CA . GLY B 2 31 ? 14.056 47.903 19.342 1.00 74.94 47 GLY B CA 1
ATOM 2973 C C . GLY B 2 31 ? 13.625 49.328 19.606 1.00 67.45 47 GLY B C 1
ATOM 2974 O O . GLY B 2 31 ? 12.946 49.930 18.768 1.00 70.46 47 GLY B O 1
ATOM 2978 N N . LEU B 2 32 ? 14.007 49.884 20.751 1.00 66.55 48 LEU B N 1
ATOM 2979 C CA . LEU B 2 32 ? 13.643 51.238 21.134 1.00 70.26 48 LEU B CA 1
ATOM 2980 C C . LEU B 2 32 ? 14.822 52.203 21.114 1.00 72.95 48 LEU B C 1
ATOM 2981 O O . LEU B 2 32 ? 14.662 53.353 20.697 1.00 68.14 48 LEU B O 1
ATOM 2997 N N . ALA B 2 33 ? 16.011 51.762 21.542 1.00 71.56 49 ALA B N 1
ATOM 2998 C CA . ALA B 2 33 ? 17.236 52.563 21.451 1.00 66.79 49 ALA B CA 1
ATOM 2999 C C . ALA B 2 33 ? 17.921 52.237 20.130 1.00 69.30 49 ALA B C 1
ATOM 3000 O O . ALA B 2 33 ? 18.639 51.239 20.024 1.00 62.06 49 ALA B O 1
ATOM 3007 N N . THR B 2 34 ? 17.715 53.082 19.118 1.00 78.82 50 THR B N 1
ATOM 3008 C CA . THR B 2 34 ? 18.269 52.837 17.794 1.00 72.41 50 THR B CA 1
ATOM 3009 C C . THR B 2 34 ? 19.193 53.936 17.285 1.00 63.40 50 THR B C 1
ATOM 3010 O O . THR B 2 34 ? 19.829 53.744 16.242 1.00 66.07 50 THR B O 1
ATOM 3021 N N . ASP B 2 35 ? 19.303 55.063 17.985 1.00 55.78 51 ASP B N 1
ATOM 3022 C CA . ASP B 2 35 ? 20.115 56.187 17.520 1.00 66.08 51 ASP B CA 1
ATOM 3023 C C . ASP B 2 35 ? 21.526 56.033 18.075 1.00 59.61 51 ASP B C 1
ATOM 3024 O O . ASP B 2 35 ? 21.811 56.438 19.204 1.00 61.33 51 ASP B O 1
ATOM 3033 N N . ASP B 2 36 ? 22.423 55.460 17.270 1.00 54.28 52 ASP B N 1
ATOM 3034 C CA . ASP B 2 36 ? 23.806 55.251 17.677 1.00 45.18 52 ASP B CA 1
ATOM 3035 C C . ASP B 2 36 ? 24.721 56.398 17.261 1.00 44.54 52 ASP B C 1
ATOM 3036 O O . ASP B 2 36 ? 25.948 56.243 17.296 1.00 47.51 52 ASP B O 1
ATOM 3045 N N . LYS B 2 37 ? 24.157 57.544 16.892 1.00 46.46 53 LYS B N 1
ATOM 3046 C CA . LYS B 2 37 ? 24.947 58.643 16.359 1.00 46.41 53 LYS B CA 1
ATOM 3047 C C . LYS B 2 37 ? 25.557 59.464 17.489 1.00 50.61 53 LYS B C 1
ATOM 3048 O O . LYS B 2 37 ? 25.018 59.542 18.595 1.00 50.02 53 LYS B O 1
ATOM 3067 N N . ALA B 2 38 ? 26.705 60.074 17.196 1.00 43.93 54 ALA B N 1
ATOM 3068 C CA . ALA B 2 38 ? 27.442 60.866 18.180 1.00 49.47 54 ALA B CA 1
ATOM 3069 C C . ALA B 2 38 ? 26.960 62.315 18.136 1.00 49.08 54 ALA B C 1
ATOM 3070 O O . ALA B 2 38 ? 27.682 63.241 17.761 1.00 48.56 54 ALA B O 1
ATOM 3077 N N . ARG B 2 39 ? 25.703 62.503 18.538 1.00 46.65 55 ARG B N 1
ATOM 3078 C CA . ARG B 2 39 ? 25.075 63.814 18.464 1.00 49.30 55 ARG B CA 1
ATOM 3079 C C . ARG B 2 39 ? 25.123 64.590 19.775 1.00 49.27 55 ARG B C 1
ATOM 3080 O O . ARG B 2 39 ? 24.848 65.794 19.768 1.00 60.40 55 ARG B O 1
ATOM 3101 N N . LEU B 2 40 ? 25.467 63.946 20.888 1.00 47.12 56 LEU B N 1
ATOM 3102 C CA . LEU B 2 40 ? 25.688 64.642 22.147 1.00 47.04 56 LEU B CA 1
ATOM 3103 C C . LEU B 2 40 ? 27.176 64.907 22.335 1.00 45.12 56 LEU B C 1
ATOM 3104 O O . LEU B 2 40 ? 28.030 64.199 21.795 1.00 54.40 56 LEU B O 1
ATOM 3120 N N . GLU B 2 41 ? 27.480 65.940 23.118 1.00 50.70 57 GLU B N 1
ATOM 3121 C CA . GLU B 2 41 ? 28.864 66.309 23.380 1.00 57.65 57 GLU B CA 1
ATOM 3122 C C . GLU B 2 41 ? 29.392 65.493 24.555 1.00 53.23 57 GLU B C 1
ATOM 3123 O O . GLU B 2 41 ? 28.855 65.613 25.663 1.00 59.31 57 GLU B O 1
ATOM 3135 N N . PRO B 2 42 ? 30.424 64.659 24.368 1.00 61.92 58 PRO B N 1
ATOM 3136 C CA . PRO B 2 42 ? 30.859 63.770 25.464 1.00 59.92 58 PRO B CA 1
ATOM 3137 C C . PRO B 2 42 ? 31.165 64.473 26.779 1.00 61.82 58 PRO B C 1
ATOM 3138 O O . PRO B 2 42 ? 30.809 63.953 27.843 1.00 50.50 58 PRO B O 1
ATOM 3149 N N . MET B 2 43 ? 31.826 65.629 26.745 1.00 68.97 59 MET B N 1
ATOM 3150 C CA . MET B 2 43 ? 32.228 66.288 27.984 1.00 69.06 59 MET B CA 1
ATOM 3151 C C . MET B 2 43 ? 31.057 66.890 28.753 1.00 69.83 59 MET B C 1
ATOM 3152 O O . MET B 2 43 ? 31.291 67.524 29.787 1.00 74.24 59 MET B O 1
ATOM 3166 N N . CYS B 2 44 ? 29.819 66.711 28.289 1.00 75.59 60 CYS B N 1
ATOM 3167 C CA . CYS B 2 44 ? 28.635 67.153 29.014 1.00 73.40 60 CYS B CA 1
ATOM 3168 C C . CYS B 2 44 ? 27.767 65.997 29.493 1.00 61.85 60 CYS B C 1
ATOM 3169 O O . CYS B 2 44 ? 26.706 66.239 30.080 1.00 55.43 60 CYS B O 1
ATOM 3177 N N . LEU B 2 45 ? 28.188 64.750 29.264 1.00 53.13 61 LEU B N 1
ATOM 3178 C CA . LEU B 2 45 ? 27.365 63.603 29.634 1.00 60.77 61 LEU B CA 1
ATOM 3179 C C . LEU B 2 45 ? 27.186 63.508 31.144 1.00 60.25 61 LEU B C 1
ATOM 3180 O O . LEU B 2 45 ? 26.115 63.119 31.626 1.00 54.08 61 LEU B O 1
ATOM 3196 N N . ALA B 2 46 ? 28.229 63.840 31.908 1.00 60.03 62 ALA B N 1
ATOM 3197 C CA . ALA B 2 46 ? 28.130 63.785 33.363 1.00 56.80 62 ALA B CA 1
ATOM 3198 C C . ALA B 2 46 ? 27.021 64.700 33.872 1.00 56.64 62 ALA B C 1
ATOM 3199 O O . ALA B 2 46 ? 26.186 64.289 34.687 1.00 56.92 62 ALA B O 1
ATOM 3206 N N . GLU B 2 47 ? 27.007 65.953 33.408 1.00 53.77 63 GLU B N 1
ATOM 3207 C CA . GLU B 2 47 ? 25.939 66.875 33.787 1.00 62.03 63 GLU B CA 1
ATOM 3208 C C . GLU B 2 47 ? 24.578 66.349 33.351 1.00 63.53 63 GLU B C 1
ATOM 3209 O O . GLU B 2 47 ? 23.573 66.554 34.042 1.00 73.14 63 GLU B O 1
ATOM 3221 N N . TYR B 2 48 ? 24.524 65.670 32.204 1.00 60.81 64 TYR B N 1
ATOM 3222 C CA . TYR B 2 48 ? 23.256 65.131 31.726 1.00 63.27 64 TYR B CA 1
ATOM 3223 C C . TYR B 2 48 ? 22.763 63.988 32.604 1.00 66.21 64 TYR B C 1
ATOM 3224 O O . TYR B 2 48 ? 21.551 63.792 32.740 1.00 60.86 64 TYR B O 1
ATOM 3242 N N . LEU B 2 49 ? 23.676 63.226 33.205 1.00 51.72 65 LEU B N 1
ATOM 3243 C CA . LEU B 2 49 ? 23.292 62.068 34.004 1.00 53.56 65 LEU B CA 1
ATOM 3244 C C . LEU B 2 49 ? 23.136 62.404 35.484 1.00 55.38 65 LEU B C 1
ATOM 3245 O O . LEU B 2 49 ? 22.246 61.859 36.145 1.00 57.37 65 LEU B O 1
ATOM 3261 N N . ILE B 2 50 ? 23.972 63.295 36.015 1.00 63.34 66 ILE B N 1
ATOM 3262 C CA . ILE B 2 50 ? 24.066 63.542 37.452 1.00 68.22 66 ILE B CA 1
ATOM 3263 C C . ILE B 2 50 ? 23.601 64.960 37.752 1.00 59.74 66 ILE B C 1
ATOM 3264 O O . ILE B 2 50 ? 24.054 65.919 37.115 1.00 60.35 66 ILE B O 1
ATOM 3280 N N . SER B 2 51 ? 22.713 65.093 38.739 1.00 63.56 67 SER B N 1
ATOM 3281 C CA . SER B 2 51 ? 22.286 66.403 39.219 1.00 72.54 67 SER B CA 1
ATOM 3282 C C . SER B 2 51 ? 23.140 66.876 40.389 1.00 75.85 67 SER B C 1
ATOM 3283 O O . SER B 2 51 ? 23.643 68.004 40.380 1.00 75.13 67 SER B O 1
ATOM 3291 N N . GLY B 2 52 ? 23.297 66.032 41.404 1.00 72.24 68 GLY B N 1
ATOM 3292 C CA . GLY B 2 52 ? 24.117 66.352 42.544 1.00 76.45 68 GLY B CA 1
ATOM 3293 C C . GLY B 2 52 ? 24.359 65.141 43.419 1.00 70.73 68 GLY B C 1
ATOM 3294 O O . GLY B 2 52 ? 23.930 64.025 43.108 1.00 63.30 68 GLY B O 1
ATOM 3298 N N . PRO B 2 53 ? 25.063 65.338 44.532 1.00 67.16 69 PRO B N 1
ATOM 3299 C CA . PRO B 2 53 ? 25.285 64.228 45.466 1.00 65.01 69 PRO B CA 1
ATOM 3300 C C . PRO B 2 53 ? 23.991 63.800 46.138 1.00 69.19 69 PRO B C 1
ATOM 3301 O O . PRO B 2 53 ? 23.054 64.586 46.298 1.00 71.95 69 PRO B O 1
ATOM 3312 N N . GLY B 2 54 ? 23.955 62.532 46.543 1.00 71.80 70 GLY B N 1
ATOM 3313 C CA . GLY B 2 54 ? 22.796 61.978 47.218 1.00 73.10 70 GLY B CA 1
ATOM 3314 C C . GLY B 2 54 ? 22.827 60.464 47.269 1.00 72.83 70 GLY B C 1
ATOM 3315 O O . GLY B 2 54 ? 22.978 59.807 46.233 1.00 69.35 70 GLY B O 1
ATOM 3319 N N . GLY B 2 55 ? 22.673 59.897 48.466 1.00 70.28 71 GLY B N 1
ATOM 3320 C CA . GLY B 2 55 ? 22.849 58.478 48.672 1.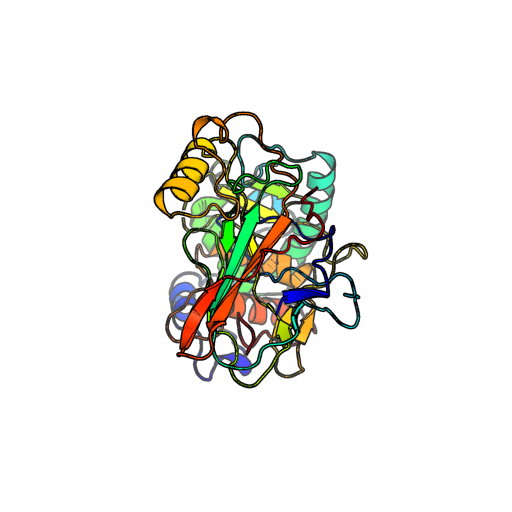00 66.38 71 GLY B CA 1
ATOM 3321 C C . GLY B 2 55 ? 21.545 57.698 48.653 1.00 65.58 71 GLY B C 1
ATOM 3322 O O . GLY B 2 55 ? 20.449 58.251 48.624 1.00 73.81 71 GLY B O 1
ATOM 3326 N N . MET B 2 56 ? 21.696 56.372 48.670 1.00 59.84 72 MET B N 1
ATOM 3327 C CA . MET B 2 56 ? 20.540 55.486 48.749 1.00 65.43 72 MET B CA 1
ATOM 3328 C C . MET B 2 56 ? 19.645 55.835 49.929 1.00 70.08 72 MET B C 1
ATOM 3329 O O . MET B 2 56 ? 18.419 55.691 49.846 1.00 67.38 72 MET B O 1
ATOM 3343 N N . ASP B 2 57 ? 20.235 56.283 51.037 1.00 66.43 73 ASP B N 1
ATOM 3344 C CA . ASP B 2 57 ? 19.468 56.642 52.219 1.00 70.79 73 ASP B CA 1
ATOM 3345 C C . ASP B 2 57 ? 19.302 58.152 52.272 1.00 82.62 73 ASP B C 1
ATOM 3346 O O . ASP B 2 57 ? 20.313 58.868 52.331 1.00 73.67 73 ASP B O 1
ATOM 3355 N N . PRO B 2 58 ? 18.075 58.685 52.242 1.00 89.63 74 PRO B N 1
ATOM 3356 C CA . PRO B 2 58 ? 17.916 60.145 52.383 1.00 91.36 74 PRO B CA 1
ATOM 3357 C C . PRO B 2 58 ? 18.607 60.712 53.612 1.00 95.52 74 PRO B C 1
ATOM 3358 O O . PRO B 2 58 ? 19.321 61.718 53.514 1.00 95.35 74 PRO B O 1
ATOM 3369 N N . ASP B 2 59 ? 18.415 60.084 54.776 1.00 95.20 75 ASP B N 1
ATOM 3370 C CA . ASP B 2 59 ? 18.977 60.622 56.012 1.00 103.61 75 ASP B CA 1
ATOM 3371 C C . ASP B 2 59 ? 20.493 60.737 55.930 1.00 107.08 75 ASP B C 1
ATOM 3372 O O . ASP B 2 59 ? 21.069 61.753 56.337 1.00 105.43 75 ASP B O 1
ATOM 3381 N N . ILE B 2 60 ? 21.157 59.707 55.417 1.00 107.03 76 ILE B N 1
ATOM 3382 C CA . ILE B 2 60 ? 22.610 59.715 55.317 1.00 99.34 76 ILE B CA 1
ATOM 3383 C C . ILE B 2 60 ? 23.016 60.590 54.139 1.00 95.05 76 ILE B C 1
ATOM 3384 O O . ILE B 2 60 ? 22.309 60.677 53.128 1.00 91.26 76 ILE B O 1
ATOM 3400 N N . GLU B 2 61 ? 24.163 61.252 54.271 1.00 94.47 77 GLU B N 1
ATOM 3401 C CA . GLU B 2 61 ? 24.599 62.259 53.317 1.00 97.55 77 GLU B CA 1
ATOM 3402 C C . GLU B 2 61 ? 25.969 61.908 52.752 1.00 93.41 77 GLU B C 1
ATOM 3403 O O . GLU B 2 61 ? 26.769 61.222 53.395 1.00 91.53 77 GLU B O 1
ATOM 3415 N N . ILE B 2 62 ? 26.233 62.398 51.543 1.00 91.50 78 ILE B N 1
ATOM 3416 C CA . ILE B 2 62 ? 27.447 62.068 50.806 1.00 88.51 78 ILE B CA 1
ATOM 3417 C C . ILE B 2 62 ? 28.524 63.095 51.114 1.00 78.85 78 ILE B C 1
ATOM 3418 O O . ILE B 2 62 ? 28.245 64.291 51.259 1.00 73.52 78 ILE B O 1
ATOM 3434 N N . ASP B 2 63 ? 29.767 62.625 51.204 1.00 72.98 79 ASP B N 1
ATOM 3435 C CA . ASP B 2 63 ? 30.904 63.519 51.369 1.00 72.38 79 ASP B CA 1
ATOM 3436 C C . ASP B 2 63 ? 31.114 64.333 50.098 1.00 70.31 79 ASP B C 1
ATOM 3437 O O . ASP B 2 63 ? 31.215 63.776 48.999 1.00 70.83 79 ASP B O 1
ATOM 3446 N N . ASP B 2 64 ? 31.185 65.657 50.252 1.00 83.48 80 ASP B N 1
ATOM 3447 C CA . ASP B 2 64 ? 31.386 66.531 49.101 1.00 86.79 80 ASP B CA 1
ATOM 3448 C C . ASP B 2 64 ? 32.707 66.242 48.401 1.00 89.31 80 ASP B C 1
ATOM 3449 O O . ASP B 2 64 ? 32.830 66.467 47.191 1.00 88.63 80 ASP B O 1
ATOM 3458 N N . ASP B 2 65 ? 33.702 65.745 49.137 1.00 94.45 81 ASP B N 1
ATOM 3459 C CA . ASP B 2 65 ? 35.003 65.471 48.537 1.00 92.15 81 ASP B CA 1
ATOM 3460 C C . ASP B 2 65 ? 34.952 64.224 47.662 1.00 87.04 81 ASP B C 1
ATOM 3461 O O . ASP B 2 65 ? 35.352 64.257 46.492 1.00 82.19 81 ASP B O 1
ATOM 3470 N N . THR B 2 66 ? 34.461 63.111 48.211 1.00 74.38 82 THR B N 1
ATOM 3471 C CA . THR B 2 66 ? 34.379 61.882 47.430 1.00 65.58 82 THR B CA 1
ATOM 3472 C C . THR B 2 66 ? 33.468 62.052 46.222 1.00 62.47 82 THR B C 1
ATOM 3473 O O . THR B 2 66 ? 33.631 61.349 45.218 1.00 59.15 82 THR B O 1
ATOM 3484 N N . TYR B 2 67 ? 32.503 62.971 46.301 1.00 65.77 83 TYR B N 1
ATOM 3485 C CA . TYR B 2 67 ? 31.660 63.265 45.148 1.00 64.37 83 TYR B CA 1
ATOM 3486 C C . TYR B 2 67 ? 32.502 63.738 43.969 1.00 63.96 83 TYR B C 1
ATOM 3487 O O . TYR B 2 67 ? 32.381 63.216 42.854 1.00 62.45 83 TYR B O 1
ATOM 3505 N N . ASP B 2 68 ? 33.372 64.723 44.200 1.00 72.32 84 ASP B N 1
ATOM 3506 C CA . ASP B 2 68 ? 34.205 65.241 43.120 1.00 75.84 84 ASP B CA 1
ATOM 3507 C C . ASP B 2 68 ? 35.129 64.160 42.571 1.00 69.48 84 ASP B C 1
ATOM 3508 O O . ASP B 2 68 ? 35.340 64.071 41.356 1.00 66.66 84 ASP B O 1
ATOM 3517 N N . GLU B 2 69 ? 35.684 63.323 43.450 1.00 74.52 85 GLU B N 1
ATOM 3518 C CA . GLU B 2 69 ? 36.564 62.248 43.001 1.00 73.25 85 GLU B CA 1
ATOM 3519 C C . GLU B 2 69 ? 35.818 61.275 42.099 1.00 65.04 85 GLU B C 1
ATOM 3520 O O . GLU B 2 69 ? 36.290 60.931 41.009 1.00 56.97 85 GLU B O 1
ATOM 3532 N N . CYS B 2 70 ? 34.641 60.824 42.537 1.00 62.08 86 CYS B N 1
ATOM 3533 C CA . CYS B 2 70 ? 33.889 59.847 41.759 1.00 55.44 86 CYS B CA 1
ATOM 3534 C C . CYS B 2 70 ? 33.319 60.469 40.490 1.00 47.73 86 CYS B C 1
ATOM 3535 O O . CYS B 2 70 ? 33.292 59.821 39.438 1.00 51.00 86 CYS B O 1
ATOM 3543 N N . ARG B 2 71 ? 32.868 61.724 40.562 1.00 54.59 87 ARG B N 1
ATOM 3544 C CA . ARG B 2 71 ? 32.312 62.375 39.379 1.00 51.59 87 ARG B CA 1
ATOM 3545 C C . ARG B 2 71 ? 33.376 62.574 38.306 1.00 54.38 87 ARG B C 1
ATOM 3546 O O . ARG B 2 71 ? 33.106 62.398 37.112 1.00 46.67 87 ARG B O 1
ATOM 3567 N N . GLU B 2 72 ? 34.586 62.967 38.710 1.00 59.03 88 GLU B N 1
ATOM 3568 C CA . GLU B 2 72 ? 35.679 63.111 37.754 1.00 61.35 88 GLU B CA 1
ATOM 3569 C C . GLU B 2 72 ? 35.928 61.799 37.017 1.00 61.37 88 GLU B C 1
ATOM 3570 O O . GLU B 2 72 ? 36.053 61.776 35.788 1.00 58.01 88 GLU B O 1
ATOM 3582 N N . VAL B 2 73 ? 35.992 60.690 37.758 1.00 56.96 89 VAL B N 1
ATOM 3583 C CA . VAL B 2 73 ? 36.191 59.382 37.137 1.00 54.27 89 VAL B CA 1
ATOM 3584 C C . VAL B 2 73 ? 34.996 59.026 36.262 1.00 48.21 89 VAL B C 1
ATOM 3585 O O . VAL B 2 73 ? 35.151 58.544 35.134 1.00 44.13 89 VAL B O 1
ATOM 3598 N N . LEU B 2 74 ? 33.784 59.250 36.775 1.00 47.07 90 LEU B N 1
ATOM 3599 C CA . LEU B 2 74 ? 32.587 58.937 36.001 1.00 49.70 90 LEU B CA 1
ATOM 3600 C C . LEU B 2 74 ? 32.565 59.715 34.693 1.00 54.85 90 LEU B C 1
ATOM 3601 O O . LEU B 2 74 ? 32.174 59.179 33.649 1.00 46.37 90 LEU B O 1
ATOM 3617 N N . SER B 2 75 ? 32.992 60.978 34.726 1.00 42.73 91 SER B N 1
ATOM 3618 C CA . SER B 2 75 ? 32.980 61.798 33.520 1.00 43.69 91 SER B CA 1
ATOM 3619 C C . SER B 2 75 ? 33.936 61.250 32.467 1.00 43.06 91 SER B C 1
ATOM 3620 O O . SER B 2 75 ? 33.595 61.199 31.279 1.00 42.74 91 SER B O 1
ATOM 3628 N N . ARG B 2 76 ? 35.141 60.845 32.877 1.00 44.08 92 ARG B N 1
ATOM 3629 C CA . ARG B 2 76 ? 36.084 60.254 31.932 1.00 45.51 92 ARG B CA 1
ATOM 3630 C C . ARG B 2 76 ? 35.489 59.017 31.275 1.00 41.37 92 ARG B C 1
ATOM 3631 O O . ARG B 2 76 ? 35.529 58.866 30.049 1.00 45.80 92 ARG B O 1
ATOM 3652 N N . ILE B 2 77 ? 34.929 58.117 32.084 1.00 42.99 93 ILE B N 1
ATOM 3653 C CA . ILE B 2 77 ? 34.415 56.850 31.569 1.00 37.38 93 ILE B CA 1
ATOM 3654 C C . ILE B 2 77 ? 33.238 57.090 30.633 1.00 37.78 93 ILE B C 1
ATOM 3655 O O . ILE B 2 77 ? 33.136 56.466 29.570 1.00 39.14 93 ILE B O 1
ATOM 3671 N N . LEU B 2 78 ? 32.330 57.993 31.010 1.00 36.11 94 LEU B N 1
ATOM 3672 C CA . LEU B 2 78 ? 31.226 58.349 30.124 1.00 39.66 94 LEU B CA 1
ATOM 3673 C C . LEU B 2 78 ? 31.749 58.884 28.798 1.00 45.05 94 LEU B C 1
ATOM 3674 O O . LEU B 2 78 ? 31.266 58.507 27.726 1.00 36.62 94 LEU B O 1
ATOM 3690 N N . GLU B 2 79 ? 32.740 59.774 28.860 1.00 47.39 95 GLU B N 1
ATOM 3691 C CA . GLU B 2 79 ? 33.315 60.346 27.650 1.00 46.80 95 GLU B CA 1
ATOM 3692 C C . GLU B 2 79 ? 33.920 59.263 26.762 1.00 45.88 95 GLU B C 1
ATOM 3693 O O . GLU B 2 79 ? 33.668 59.225 25.551 1.00 39.74 95 GLU B O 1
ATOM 3705 N N . ASP B 2 80 ? 34.723 58.370 27.348 1.00 38.94 96 ASP B N 1
ATOM 3706 C CA . ASP B 2 80 ? 35.337 57.300 26.565 1.00 38.35 96 ASP B CA 1
ATOM 3707 C C . ASP B 2 80 ? 34.285 56.372 25.975 1.00 41.35 96 ASP B C 1
ATOM 3708 O O . ASP B 2 80 ? 34.388 55.965 24.812 1.00 44.04 96 ASP B O 1
ATOM 3717 N N . ALA B 2 81 ? 33.271 56.013 26.765 1.00 34.01 97 ALA B N 1
ATOM 3718 C CA . ALA B 2 81 ? 32.256 55.082 26.286 1.00 33.93 97 ALA B CA 1
ATOM 3719 C C . ALA B 2 81 ? 31.470 55.670 25.122 1.00 35.29 97 ALA B C 1
ATOM 3720 O O . ALA B 2 81 ? 31.139 54.960 24.165 1.00 36.16 97 ALA B O 1
ATOM 3727 N N . TYR B 2 82 ? 31.157 56.963 25.185 1.00 41.65 98 TYR B N 1
ATOM 3728 C CA . TYR B 2 82 ? 30.380 57.579 24.115 1.00 41.10 98 TYR B CA 1
ATOM 3729 C C . TYR B 2 82 ? 31.210 57.741 22.847 1.00 44.20 98 TYR B C 1
ATOM 3730 O O . TYR B 2 82 ? 30.701 57.551 21.737 1.00 45.31 98 TYR B O 1
ATOM 3748 N N . THR B 2 83 ? 32.489 58.095 22.988 1.00 44.73 99 THR B N 1
ATOM 3749 C CA . THR B 2 83 ? 33.335 58.271 21.814 1.00 38.85 99 THR B CA 1
ATOM 3750 C C . THR B 2 83 ? 33.661 56.940 21.148 1.00 47.69 99 THR B C 1
ATOM 3751 O O . THR B 2 83 ? 33.897 56.901 19.936 1.00 42.39 99 THR B O 1
ATOM 3762 N N . GLN B 2 84 ? 33.665 55.843 21.910 1.00 40.13 100 GLN B N 1
ATOM 3763 C CA . GLN B 2 84 ? 34.195 54.573 21.431 1.00 39.99 100 GLN B CA 1
ATOM 3764 C C . GLN B 2 84 ? 33.141 53.507 21.162 1.00 43.20 100 GLN B C 1
ATOM 3765 O O . GLN B 2 84 ? 33.402 52.604 20.361 1.00 45.39 100 GLN B O 1
ATOM 3779 N N . SER B 2 85 ? 32.003 53.583 21.829 1.00 28.94 101 SER B N 1
ATOM 3780 C CA . SER B 2 85 ? 30.981 52.570 21.703 1.00 23.06 101 SER B CA 1
ATOM 3781 C C . SER B 2 85 ? 29.684 53.029 21.116 1.00 31.49 101 SER B C 1
ATOM 3782 O O . SER B 2 85 ? 28.984 53.777 21.690 1.00 32.98 101 SER B O 1
ATOM 3790 N N . GLY B 2 86 ? 29.347 52.508 19.966 1.00 38.02 102 GLY B N 1
ATOM 3791 C CA . GLY B 2 86 ? 28.062 52.828 19.374 1.00 39.61 102 GLY B CA 1
ATOM 3792 C C . GLY B 2 86 ? 26.896 52.233 20.134 1.00 47.60 102 GLY B C 1
ATOM 3793 O O . GLY B 2 86 ? 25.803 52.806 20.150 1.00 34.54 102 GLY B O 1
ATOM 3797 N N . THR B 2 87 ? 27.100 51.075 20.764 1.00 45.01 103 THR B N 1
ATOM 3798 C CA . THR B 2 87 ? 26.054 50.506 21.606 1.00 40.58 103 THR B CA 1
ATOM 3799 C C . THR B 2 87 ? 25.732 51.435 22.768 1.00 35.80 103 THR B C 1
ATOM 3800 O O . THR B 2 87 ? 24.558 51.668 23.080 1.00 43.37 103 THR B O 1
ATOM 3811 N N . PHE B 2 88 ? 26.762 51.988 23.413 1.00 40.08 104 PHE B N 1
ATOM 3812 C CA . PHE B 2 88 ? 26.533 52.907 24.524 1.00 35.09 104 PHE B CA 1
ATOM 3813 C C . PHE B 2 88 ? 25.897 54.206 24.046 1.00 48.68 104 PHE B C 1
ATOM 3814 O O . PHE B 2 88 ? 25.069 54.793 24.754 1.00 43.80 104 PHE B O 1
ATOM 3831 N N . ARG B 2 89 ? 26.283 54.682 22.859 1.00 50.96 105 ARG B N 1
ATOM 3832 C CA . ARG B 2 89 ? 25.650 55.875 22.309 1.00 36.14 105 ARG B CA 1
ATOM 3833 C C . ARG B 2 89 ? 24.145 55.683 22.163 1.00 39.03 105 ARG B C 1
ATOM 3834 O O . ARG B 2 89 ? 23.379 56.636 22.341 1.00 41.46 105 ARG B O 1
ATOM 3855 N N . ARG B 2 90 ? 23.702 54.461 21.857 1.00 38.93 106 ARG B N 1
ATOM 3856 C CA . ARG B 2 90 ? 22.272 54.196 21.722 1.00 44.35 106 ARG B CA 1
ATOM 3857 C C . ARG B 2 90 ? 21.559 54.328 23.062 1.00 43.10 106 ARG B C 1
ATOM 3858 O O . ARG B 2 90 ? 20.536 55.015 23.172 1.00 45.82 106 ARG B O 1
ATOM 3879 N N . LEU B 2 91 ? 22.079 53.665 24.094 1.00 42.29 107 LEU B N 1
ATOM 3880 C CA . LEU B 2 91 ? 21.463 53.759 25.413 1.00 42.65 107 LEU B CA 1
ATOM 3881 C C . LEU B 2 91 ? 21.461 55.201 25.905 1.00 43.89 107 LEU B C 1
ATOM 3882 O O . LEU B 2 91 ? 20.429 55.716 26.349 1.00 46.45 107 LEU B O 1
ATOM 3898 N N . MET B 2 92 ? 22.605 55.880 25.796 1.00 42.30 108 MET B N 1
ATOM 3899 C CA . MET B 2 92 ? 22.709 57.254 26.279 1.00 43.33 108 MET B CA 1
ATOM 3900 C C . MET B 2 92 ? 21.793 58.184 25.494 1.00 48.07 108 MET B C 1
ATOM 3901 O O . MET B 2 92 ? 21.058 58.990 26.078 1.00 51.95 108 MET B O 1
ATOM 3915 N N . ASN B 2 93 ? 21.835 58.098 24.162 1.00 45.96 109 ASN B N 1
ATOM 3916 C CA . ASN B 2 93 ? 21.000 58.963 23.333 1.00 48.66 109 ASN B CA 1
ATOM 3917 C C . ASN B 2 93 ? 19.530 58.795 23.686 1.00 51.57 109 ASN B C 1
ATOM 3918 O O . ASN B 2 93 ? 18.827 59.775 23.953 1.00 55.52 109 ASN B O 1
ATOM 3929 N N . TYR B 2 94 ? 19.043 57.553 23.676 1.00 51.31 110 TYR B N 1
ATOM 3930 C CA . TYR B 2 94 ? 17.657 57.300 24.053 1.00 59.30 110 TYR B CA 1
ATOM 3931 C C . TYR B 2 94 ? 17.349 57.910 25.415 1.00 55.10 110 TYR B C 1
ATOM 3932 O O . TYR B 2 94 ? 16.396 58.684 25.565 1.00 60.67 110 TYR B O 1
ATOM 3950 N N . ALA B 2 95 ? 18.159 57.582 26.421 1.00 58.14 111 ALA B N 1
ATOM 3951 C CA . ALA B 2 95 ? 17.913 58.102 27.761 1.00 60.37 111 ALA B CA 1
ATOM 3952 C C . ALA B 2 95 ? 17.891 59.626 27.776 1.00 58.40 111 ALA B C 1
ATOM 3953 O O . ALA B 2 95 ? 17.115 60.234 28.524 1.00 58.38 111 ALA B O 1
ATOM 3960 N N . TYR B 2 96 ? 18.741 60.265 26.968 1.00 56.82 112 TYR B N 1
ATOM 3961 C CA . TYR B 2 96 ? 18.734 61.724 26.918 1.00 59.17 112 TYR B CA 1
ATOM 3962 C C . TYR B 2 96 ? 17.386 62.250 26.442 1.00 63.86 112 TYR B C 1
ATOM 3963 O O . TYR B 2 96 ? 16.848 63.207 27.012 1.00 62.64 112 TYR B O 1
ATOM 3981 N N . ASP B 2 97 ? 16.821 61.630 25.402 1.00 66.44 113 ASP B N 1
ATOM 3982 C CA . ASP B 2 97 ? 15.560 62.112 24.847 1.00 70.18 113 ASP B CA 1
ATOM 3983 C C . ASP B 2 97 ? 14.416 61.958 25.843 1.00 75.94 113 ASP B C 1
ATOM 3984 O O . ASP B 2 97 ? 13.509 62.798 25.887 1.00 83.37 113 ASP B O 1
ATOM 3993 N N . GLN B 2 98 ? 14.435 60.894 26.647 1.00 70.98 114 GLN B N 1
ATOM 3994 C CA . GLN B 2 98 ? 13.315 60.622 27.543 1.00 74.49 114 GLN B CA 1
ATOM 3995 C C . GLN B 2 98 ? 13.378 61.465 28.810 1.00 81.32 114 GLN B C 1
ATOM 3996 O O . GLN B 2 98 ? 12.360 62.027 29.231 1.00 94.15 114 GLN B O 1
ATOM 4010 N N . GLU B 2 99 ? 14.554 61.565 29.430 1.00 69.90 115 GLU B N 1
ATOM 4011 C CA . GLU B 2 99 ? 14.638 62.108 30.781 1.00 71.61 115 GLU B CA 1
ATOM 4012 C C . GLU B 2 99 ? 15.828 63.043 30.955 1.00 67.71 115 GLU B C 1
ATOM 4013 O O . GLU B 2 99 ? 15.672 64.161 31.456 1.00 71.47 115 GLU B O 1
ATOM 4025 N N . LEU B 2 100 ? 16.983 62.621 30.494 1.00 61.42 116 LEU B N 1
ATOM 4026 C CA . LEU B 2 100 ? 18.153 63.370 30.898 1.00 59.93 116 LEU B CA 1
ATOM 4027 C C . LEU B 2 100 ? 18.158 64.779 30.383 1.00 67.58 116 LEU B C 1
ATOM 4028 O O . LEU B 2 100 ? 18.880 65.613 30.871 1.00 80.00 116 LEU B O 1
ATOM 4044 N N . HIS B 2 101 ? 17.429 65.039 29.318 1.00 72.81 117 HIS B N 1
ATOM 4045 C CA . HIS B 2 101 ? 17.429 66.422 28.865 1.00 65.73 117 HIS B CA 1
ATOM 4046 C C . HIS B 2 101 ? 16.797 67.332 29.908 1.00 68.56 117 HIS B C 1
ATOM 4047 O O . HIS B 2 101 ? 17.116 68.525 29.965 1.00 69.91 117 HIS B O 1
ATOM 4061 N N . ASP B 2 102 ? 15.916 66.780 30.739 1.00 81.03 118 ASP B N 1
ATOM 4062 C CA . ASP B 2 102 ? 15.255 67.535 31.793 1.00 72.39 118 ASP B CA 1
ATOM 4063 C C . ASP B 2 102 ? 16.182 67.648 32.998 1.00 80.23 118 ASP B C 1
ATOM 4064 O O . ASP B 2 102 ? 16.578 66.633 33.582 1.00 68.70 118 ASP B O 1
ATOM 4073 N N . VAL B 2 103 ? 16.512 68.884 33.379 1.00 88.80 119 VAL B N 1
ATOM 4074 C CA . VAL B 2 103 ? 17.433 69.121 34.483 1.00 89.67 119 VAL B CA 1
ATOM 4075 C C . VAL B 2 103 ? 16.913 68.538 35.790 1.00 90.97 119 VAL B C 1
ATOM 4076 O O . VAL B 2 103 ? 17.694 68.323 36.724 1.00 89.68 119 VAL B O 1
ATOM 4089 N N . GLU B 2 104 ? 15.610 68.265 35.883 1.00 92.00 120 GLU B N 1
ATOM 4090 C CA . GLU B 2 104 ? 15.004 67.741 37.101 1.00 93.38 120 GLU B CA 1
ATOM 4091 C C . GLU B 2 104 ? 14.602 66.274 36.968 1.00 88.41 120 GLU B C 1
ATOM 4092 O O . GLU B 2 104 ? 13.787 65.783 37.757 1.00 90.29 120 GLU B O 1
ATOM 4104 N N . GLN B 2 105 ? 15.100 65.634 35.929 1.00 85.23 121 GLN B N 1
ATOM 4105 C CA . GLN B 2 105 ? 14.972 64.178 35.803 1.00 77.87 121 GLN B CA 1
ATOM 4106 C C . GLN B 2 105 ? 16.352 63.401 35.974 1.00 72.44 121 GLN B C 1
ATOM 4107 O O . GLN B 2 105 ? 16.404 62.244 35.624 1.00 63.15 121 GLN B O 1
ATOM 4121 N N . ARG B 2 106 ? 17.381 64.095 36.426 1.00 74.94 122 ARG B N 1
ATOM 4122 C CA . ARG B 2 106 ? 18.748 63.537 36.572 1.00 73.49 122 ARG B CA 1
ATOM 4123 C C . ARG B 2 106 ? 18.918 62.653 37.850 1.00 70.91 122 ARG B C 1
ATOM 4124 O O . ARG B 2 106 ? 18.015 62.591 38.672 1.00 61.81 122 ARG B O 1
ATOM 4134 N N . TRP B 2 107 ? 20.058 61.973 37.986 1.00 58.34 123 TRP B N 1
ATOM 4135 C CA . TRP B 2 107 ? 20.258 60.977 39.076 1.00 55.80 123 TRP B CA 1
ATOM 4136 C C . TRP B 2 107 ? 21.142 61.552 40.140 1.00 64.96 123 TRP B C 1
ATOM 4137 O O . TRP B 2 107 ? 21.949 62.406 39.879 1.00 57.44 123 TRP B O 1
ATOM 4158 N N . LEU B 2 108 ? 20.911 61.101 41.366 1.00 63.96 124 LEU B N 1
ATOM 4159 C CA . LEU B 2 108 ? 21.820 61.428 42.457 1.00 61.85 124 LEU B CA 1
ATOM 4160 C C . LEU B 2 108 ? 23.023 60.497 42.422 1.00 55.17 124 LEU B C 1
ATOM 4161 O O . LEU B 2 108 ? 22.881 59.285 42.232 1.00 56.09 124 LEU B O 1
ATOM 4177 N N . LEU B 2 109 ? 24.212 61.065 42.596 1.00 51.10 125 LEU B N 1
ATOM 4178 C CA . LEU B 2 109 ? 25.439 60.274 42.641 1.00 52.46 125 LEU B CA 1
ATOM 4179 C C . LEU B 2 109 ? 25.750 59.951 44.099 1.00 56.41 125 LEU B C 1
ATOM 4180 O O . LEU B 2 109 ? 26.178 60.821 44.861 1.00 61.02 125 LEU B O 1
ATOM 4196 N N . GLY B 2 110 ? 25.523 58.698 44.493 1.00 54.11 126 GLY B N 1
ATOM 4197 C CA . GLY B 2 110 ? 25.885 58.249 45.824 1.00 60.05 126 GLY B CA 1
ATOM 4198 C C . GLY B 2 110 ? 27.353 57.884 45.914 1.00 63.00 126 GLY B C 1
ATOM 4199 O O . GLY B 2 110 ? 27.701 56.712 46.094 1.00 64.96 126 GLY B O 1
ATOM 4203 N N . ALA B 2 111 ? 28.222 58.884 45.787 1.00 63.77 127 ALA B N 1
ATOM 4204 C CA . ALA B 2 111 ? 29.655 58.633 45.706 1.00 57.16 127 ALA B CA 1
ATOM 4205 C C . ALA B 2 111 ? 30.171 57.992 46.989 1.00 53.43 127 ALA B C 1
ATOM 4206 O O . ALA B 2 111 ? 29.772 58.364 48.096 1.00 56.03 127 ALA B O 1
ATOM 4213 N N . GLY B 2 112 ? 31.078 57.031 46.831 1.00 53.86 128 GLY B N 1
ATOM 4214 C CA . GLY B 2 112 ? 31.641 56.328 47.962 1.00 53.58 128 GLY B CA 1
ATOM 4215 C C . GLY B 2 112 ? 30.742 55.276 48.569 1.00 52.49 128 GLY B C 1
ATOM 4216 O O . GLY B 2 112 ? 31.095 54.711 49.610 1.00 59.73 128 GLY B O 1
ATOM 4220 N N . GLU B 2 113 ? 29.599 54.992 47.956 1.00 51.44 129 GLU B N 1
ATOM 4221 C CA . GLU B 2 113 ? 28.661 54.000 48.457 1.00 51.35 129 GLU B CA 1
ATOM 4222 C C . GLU B 2 113 ? 28.751 52.720 47.633 1.00 50.62 129 GLU B C 1
ATOM 4223 O O . GLU B 2 113 ? 29.335 52.683 46.546 1.00 45.46 129 GLU B O 1
ATOM 4235 N N . ASN B 2 114 ? 28.159 51.657 48.172 1.00 42.74 130 ASN B N 1
ATOM 4236 C CA . ASN B 2 114 ? 28.161 50.373 47.486 1.00 44.66 130 ASN B CA 1
ATOM 4237 C C . ASN B 2 114 ? 27.547 50.520 46.099 1.00 45.09 130 ASN B C 1
ATOM 4238 O O . ASN B 2 114 ? 26.547 51.218 45.915 1.00 49.82 130 ASN B O 1
ATOM 4249 N N . PHE B 2 115 ? 28.161 49.865 45.117 1.00 39.27 131 PHE B N 1
ATOM 4250 C CA . PHE B 2 115 ? 27.689 49.945 43.740 1.00 40.55 131 PHE B CA 1
ATOM 4251 C C . PHE B 2 115 ? 26.213 49.578 43.646 1.00 38.16 131 PHE B C 1
ATOM 4252 O O . PHE B 2 115 ? 25.804 48.494 44.068 1.00 46.95 131 PHE B O 1
ATOM 4269 N N . GLY B 2 116 ? 25.416 50.478 43.083 1.00 40.68 132 GLY B N 1
ATOM 4270 C CA . GLY B 2 116 ? 24.002 50.211 42.918 1.00 42.45 132 GLY B CA 1
ATOM 4271 C C . GLY B 2 116 ? 23.304 51.387 42.270 1.00 44.28 132 GLY B C 1
ATOM 4272 O O . GLY B 2 116 ? 23.839 52.500 42.199 1.00 39.34 132 GLY B O 1
ATOM 4276 N N . THR B 2 117 ? 22.094 51.114 41.787 1.00 40.22 133 THR B N 1
ATOM 4277 C CA . THR B 2 117 ? 21.251 52.142 41.195 1.00 45.57 133 THR B CA 1
ATOM 4278 C C . THR B 2 117 ? 19.798 51.763 41.423 1.00 44.00 133 THR B C 1
ATOM 4279 O O . THR B 2 117 ? 19.444 50.583 41.369 1.00 47.77 133 THR B O 1
ATOM 4290 N N . THR B 2 118 ? 18.965 52.770 41.663 1.00 46.18 134 THR B N 1
ATOM 4291 C CA . THR B 2 118 ? 17.552 52.553 41.948 1.00 55.18 134 THR B CA 1
ATOM 4292 C C . THR B 2 118 ? 16.791 52.349 40.644 1.00 58.96 134 THR B C 1
ATOM 4293 O O . THR B 2 118 ? 16.731 53.256 39.807 1.00 61.92 134 THR B O 1
ATOM 4304 N N . VAL B 2 119 ? 16.196 51.167 40.478 1.00 67.43 135 VAL B N 1
ATOM 4305 C CA . VAL B 2 119 ? 15.495 50.793 39.256 1.00 70.59 135 VAL B CA 1
ATOM 4306 C C . VAL B 2 119 ? 14.024 50.497 39.526 1.00 67.47 135 VAL B C 1
ATOM 4307 O O . VAL B 2 119 ? 13.137 51.036 38.856 1.00 76.37 135 VAL B O 1
ATOM 4320 N N . THR B 2 120 ? 13.745 49.638 40.500 1.00 78.92 136 THR B N 1
ATOM 4321 C CA . THR B 2 120 ? 12.369 49.265 40.810 1.00 87.07 136 THR B CA 1
ATOM 4322 C C . THR B 2 120 ? 11.598 50.440 41.408 1.00 86.24 136 THR B C 1
ATOM 4323 O O . THR B 2 120 ? 12.004 51.017 42.416 1.00 84.02 136 THR B O 1
ATOM 4334 N N . ARG B 2 130 ? 12.735 59.108 43.937 1.00 86.09 146 ARG B N 1
ATOM 4335 C CA . ARG B 2 130 ? 14.145 59.435 44.128 1.00 79.59 146 ARG B CA 1
ATOM 4336 C C . ARG B 2 130 ? 15.041 58.446 43.376 1.00 77.93 146 ARG B C 1
ATOM 4337 O O . ARG B 2 130 ? 14.932 57.232 43.554 1.00 71.07 146 ARG B O 1
ATOM 4357 N N . LYS B 2 131 ? 15.916 58.981 42.529 1.00 57.49 147 LYS B N 1
ATOM 4358 C CA . LYS B 2 131 ? 16.780 58.196 41.656 1.00 54.51 147 LYS B CA 1
ATOM 4359 C C . LYS B 2 131 ? 18.228 58.377 42.096 1.00 52.60 147 LYS B C 1
ATOM 4360 O O . LYS B 2 131 ? 18.702 59.511 42.219 1.00 55.01 147 LYS B O 1
ATOM 4379 N N . VAL B 2 132 ? 18.930 57.266 42.326 1.00 52.62 148 VAL B N 1
ATOM 4380 C CA . VAL B 2 132 ? 20.300 57.299 42.824 1.00 51.49 148 VAL B CA 1
ATOM 4381 C C . VAL B 2 132 ? 21.173 56.363 42.003 1.00 51.60 148 VAL B C 1
ATOM 4382 O O . VAL B 2 132 ? 20.738 55.279 41.601 1.00 47.69 148 VAL B O 1
ATOM 4395 N N . ILE B 2 133 ? 22.417 56.781 41.778 1.00 47.15 149 ILE B N 1
ATOM 4396 C CA . ILE B 2 133 ? 23.464 55.945 41.203 1.00 48.11 149 ILE B CA 1
ATOM 4397 C C . ILE B 2 133 ? 24.604 55.929 42.212 1.00 51.70 149 ILE B C 1
ATOM 4398 O O . ILE B 2 133 ? 25.240 56.964 42.451 1.00 44.83 149 ILE B O 1
ATOM 4414 N N . ALA B 2 134 ? 24.864 54.765 42.805 1.00 46.14 150 ALA B N 1
ATOM 4415 C CA . ALA B 2 134 ? 25.887 54.625 43.833 1.00 44.17 150 ALA B CA 1
ATOM 4416 C C . ALA B 2 134 ? 27.167 54.091 43.204 1.00 39.24 150 ALA B C 1
ATOM 4417 O O . ALA B 2 134 ? 27.165 53.013 42.598 1.00 37.42 150 ALA B O 1
ATOM 4424 N N . LEU B 2 135 ? 28.258 54.840 43.358 1.00 40.83 151 LEU B N 1
ATOM 4425 C CA . LEU B 2 135 ? 29.552 54.457 42.814 1.00 49.73 151 LEU B CA 1
ATOM 4426 C C . LEU B 2 135 ? 30.630 54.724 43.853 1.00 42.56 151 LEU B C 1
ATOM 4427 O O . LEU B 2 135 ? 30.489 55.610 44.700 1.00 42.38 151 LEU B O 1
ATOM 4443 N N . ASN B 2 136 ? 31.713 53.950 43.779 1.00 38.86 152 ASN B N 1
ATOM 4444 C CA . ASN B 2 136 ? 32.853 54.141 44.664 1.00 40.48 152 ASN B CA 1
ATOM 4445 C C . ASN B 2 136 ? 34.119 53.735 43.926 1.00 40.90 152 ASN B C 1
ATOM 4446 O O . ASN B 2 136 ? 34.073 53.062 42.894 1.00 39.76 152 ASN B O 1
ATOM 4457 N N . LEU B 2 137 ? 35.259 54.150 44.479 1.00 41.50 153 LEU B N 1
ATOM 4458 C CA . LEU B 2 137 ? 36.568 53.849 43.914 1.00 45.85 153 LEU B CA 1
ATOM 4459 C C . LEU B 2 137 ? 37.316 52.810 44.744 1.00 56.33 153 LEU B C 1
ATOM 4460 O O . LEU B 2 137 ? 38.549 52.786 44.756 1.00 65.25 153 LEU B O 1
ATOM 4476 N N . ASP B 2 138 ? 36.578 51.941 45.440 1.00 61.16 154 ASP B N 1
ATOM 4477 C CA . ASP B 2 138 ? 37.207 50.900 46.244 1.00 70.24 154 ASP B CA 1
ATOM 4478 C C . ASP B 2 138 ? 37.786 49.781 45.387 1.00 68.74 154 ASP B C 1
ATOM 4479 O O . ASP B 2 138 ? 38.612 49.006 45.881 1.00 66.55 154 ASP B O 1
ATOM 4488 N N . ASP B 2 139 ? 37.375 49.675 44.120 1.00 77.23 155 ASP B N 1
ATOM 4489 C CA . ASP B 2 139 ? 37.985 48.705 43.217 1.00 76.89 155 ASP B CA 1
ATOM 4490 C C . ASP B 2 139 ? 39.488 48.909 43.094 1.00 73.39 155 ASP B C 1
ATOM 4491 O O . ASP B 2 139 ? 40.201 47.975 42.712 1.00 66.69 155 ASP B O 1
ATOM 4500 N N . THR B 2 140 ? 39.978 50.110 43.400 1.00 83.75 156 THR B N 1
ATOM 4501 C CA . THR B 2 140 ? 41.402 50.414 43.403 1.00 77.19 156 THR B CA 1
ATOM 4502 C C . THR B 2 140 ? 41.974 50.478 44.815 1.00 65.66 156 THR B C 1
ATOM 4503 O O . THR B 2 140 ? 43.084 50.986 45.004 1.00 67.10 156 THR B O 1
ATOM 4514 N N . ASP B 2 141 ? 41.243 49.973 45.808 1.00 69.28 157 ASP B N 1
ATOM 4515 C CA . ASP B 2 141 ? 41.605 50.118 47.212 1.00 77.75 157 ASP B CA 1
ATOM 4516 C C . ASP B 2 141 ? 42.066 48.768 47.751 1.00 83.32 157 ASP B C 1
ATOM 4517 O O . ASP B 2 141 ? 41.305 47.795 47.731 1.00 82.36 157 ASP B O 1
ATOM 4526 N N . ASP B 2 142 ? 43.315 48.715 48.224 1.00 90.70 158 ASP B N 1
ATOM 4527 C CA . ASP B 2 142 ? 43.851 47.483 48.799 1.00 92.61 158 ASP B CA 1
ATOM 4528 C C . ASP B 2 142 ? 42.979 46.961 49.937 1.00 96.50 158 ASP B C 1
ATOM 4529 O O . ASP B 2 142 ? 42.719 45.755 50.027 1.00 91.22 158 ASP B O 1
ATOM 4538 N N . ASP B 2 143 ? 42.514 47.857 50.813 1.00 100.30 159 ASP B N 1
ATOM 4539 C CA . ASP B 2 143 ? 41.821 47.444 52.029 1.00 92.88 159 ASP B CA 1
ATOM 4540 C C . ASP B 2 143 ? 40.512 46.720 51.735 1.00 78.22 159 ASP B C 1
ATOM 4541 O O . ASP B 2 143 ? 39.983 46.037 52.619 1.00 72.92 159 ASP B O 1
ATOM 4550 N N . SER B 2 144 ? 39.979 46.856 50.525 1.00 65.22 160 SER B N 1
ATOM 4551 C CA . SER B 2 144 ? 38.853 46.049 50.082 1.00 53.83 160 SER B CA 1
ATOM 4552 C C . SER B 2 144 ? 39.357 44.783 49.401 1.00 52.72 160 SER B C 1
ATOM 4553 O O . SER B 2 144 ? 40.424 44.769 48.781 1.00 54.57 160 SER B O 1
ATOM 4561 N N . ILE B 2 145 ? 38.579 43.713 49.525 1.00 48.77 161 ILE B N 1
ATOM 4562 C CA . ILE B 2 145 ? 38.881 42.480 48.806 1.00 46.33 161 ILE B CA 1
ATOM 4563 C C . ILE B 2 145 ? 38.255 42.611 47.424 1.00 33.38 161 ILE B C 1
ATOM 4564 O O . ILE B 2 145 ? 37.122 43.099 47.309 1.00 33.10 161 ILE B O 1
ATOM 4580 N N . PRO B 2 146 ? 38.933 42.199 46.356 1.00 35.71 162 PRO B N 1
ATOM 4581 C CA . PRO B 2 146 ? 38.300 42.249 45.038 1.00 29.50 162 PRO B CA 1
ATOM 4582 C C . PRO B 2 146 ? 37.009 41.449 45.022 1.00 33.50 162 PRO B C 1
ATOM 4583 O O . PRO B 2 146 ? 36.849 40.467 45.750 1.00 29.62 162 PRO B O 1
ATOM 4594 N N . GLU B 2 147 ? 36.073 41.897 44.194 1.00 31.41 163 GLU B N 1
ATOM 4595 C CA . GLU B 2 147 ? 34.881 41.132 43.872 1.00 31.16 163 GLU B CA 1
ATOM 4596 C C . GLU B 2 147 ? 35.022 40.608 42.451 1.00 32.40 163 GLU B C 1
ATOM 4597 O O . GLU B 2 147 ? 35.639 41.246 41.594 1.00 25.29 163 GLU B O 1
ATOM 4609 N N . TYR B 2 148 ? 34.470 39.439 42.234 1.00 27.84 164 TYR B N 1
ATOM 4610 C CA . TYR B 2 148 ? 34.664 38.684 41.022 1.00 35.56 164 TYR B CA 1
ATOM 4611 C C . TYR B 2 148 ? 33.427 38.406 40.175 1.00 29.10 164 TYR B C 1
ATOM 4612 O O . TYR B 2 148 ? 32.375 38.393 40.648 1.00 25.30 164 TYR B O 1
ATOM 4630 N N . TYR B 2 149 ? 33.645 38.256 38.890 1.00 26.86 165 TYR B N 1
ATOM 4631 C CA . TYR B 2 149 ? 32.577 37.798 38.016 1.00 27.42 165 TYR B CA 1
ATOM 4632 C C . TYR B 2 149 ? 33.064 36.589 37.229 1.00 27.15 165 TYR B C 1
ATOM 4633 O O . TYR B 2 149 ? 34.267 36.337 37.111 1.00 24.80 165 TYR B O 1
ATOM 4651 N N . GLU B 2 150 ? 32.114 35.831 36.695 1.00 29.11 166 GLU B N 1
ATOM 4652 C CA . GLU B 2 150 ? 32.426 34.578 36.025 1.00 27.74 166 GLU B CA 1
ATOM 4653 C C . GLU B 2 150 ? 32.689 34.815 34.543 1.00 36.05 166 GLU B C 1
ATOM 4654 O O . GLU B 2 150 ? 31.970 35.574 33.886 1.00 31.30 166 GLU B O 1
ATOM 4666 N N . SER B 2 151 ? 33.730 34.163 34.025 1.00 34.40 167 SER B N 1
ATOM 4667 C CA . SER B 2 151 ? 34.082 34.235 32.614 1.00 40.22 167 SER B CA 1
ATOM 4668 C C . SER B 2 151 ? 34.585 32.873 32.163 1.00 42.69 167 SER B C 1
ATOM 4669 O O . SER B 2 151 ? 34.741 31.947 32.963 1.00 35.51 167 SER B O 1
ATOM 4677 N N . ASN B 2 152 ? 34.847 32.756 30.860 1.00 48.93 168 ASN B N 1
ATOM 4678 C CA . ASN B 2 152 ? 35.406 31.521 30.324 1.00 47.32 168 ASN B CA 1
ATOM 4679 C C . ASN B 2 152 ? 36.870 31.345 30.703 1.00 43.01 168 ASN B C 1
ATOM 4680 O O . ASN B 2 152 ? 37.388 30.227 30.614 1.00 47.14 168 ASN B O 1
ATOM 4691 N N . ASP B 2 153 ? 37.545 32.419 31.112 1.00 41.85 169 ASP B N 1
ATOM 4692 C CA . ASP B 2 153 ? 38.935 32.361 31.543 1.00 46.61 169 ASP B CA 1
ATOM 4693 C C . ASP B 2 153 ? 39.064 32.259 33.055 1.00 44.53 169 ASP B C 1
ATOM 4694 O O . ASP B 2 153 ? 40.135 32.542 33.601 1.00 43.89 169 ASP B O 1
ATOM 4703 N N . GLY B 2 154 ? 37.997 31.864 33.742 1.00 46.88 170 GLY B N 1
ATOM 4704 C CA . GLY B 2 154 ? 37.998 31.822 35.183 1.00 40.63 170 GLY B CA 1
ATOM 4705 C C . GLY B 2 154 ? 37.521 33.123 35.792 1.00 36.41 170 GLY B C 1
ATOM 4706 O O . GLY B 2 154 ? 37.178 34.083 35.092 1.00 30.69 170 GLY B O 1
ATOM 4710 N N . PRO B 2 155 ? 37.503 33.182 37.120 1.00 40.26 171 PRO B N 1
ATOM 4711 C CA . PRO B 2 155 ? 36.988 34.379 37.794 1.00 32.55 171 PRO B CA 1
ATOM 4712 C C . PRO B 2 155 ? 37.831 35.602 37.474 1.00 29.19 171 PRO B C 1
ATOM 4713 O O . PRO B 2 155 ? 39.062 35.563 37.524 1.00 37.85 171 PRO B O 1
ATOM 4724 N N . GLN B 2 156 ? 37.149 36.695 37.144 1.00 28.06 172 GLN B N 1
ATOM 4725 C CA . GLN B 2 156 ? 37.781 37.967 36.831 1.00 27.03 172 GLN B CA 1
ATOM 4726 C C . GLN B 2 156 ? 37.412 38.986 37.897 1.00 29.69 172 GLN B C 1
ATOM 4727 O O . GLN B 2 156 ? 36.275 39.006 38.379 1.00 32.46 172 GLN B O 1
ATOM 4741 N N . GLN B 2 157 ? 38.372 39.828 38.260 1.00 33.70 173 GLN B N 1
ATOM 4742 C CA . GLN B 2 157 ? 38.093 40.918 39.184 1.00 34.19 173 GLN B CA 1
ATOM 4743 C C . GLN B 2 157 ? 37.262 41.986 38.493 1.00 36.54 173 GLN B C 1
ATOM 4744 O O . GLN B 2 157 ? 37.511 42.334 37.335 1.00 23.75 173 GLN B O 1
ATOM 4758 N N . PHE B 2 158 ? 36.270 42.511 39.207 1.00 32.01 174 PHE B N 1
ATOM 4759 C CA . PHE B 2 158 ? 35.621 43.734 38.759 1.00 32.42 174 PHE B CA 1
ATOM 4760 C C . PHE B 2 158 ? 36.626 44.877 38.779 1.00 35.81 174 PHE B C 1
ATOM 4761 O O . PHE B 2 158 ? 37.414 45.012 39.719 1.00 37.20 174 PHE B O 1
ATOM 4778 N N . ASP B 2 159 ? 36.604 45.698 37.736 1.00 29.94 175 ASP B N 1
ATOM 4779 C CA . ASP B 2 159 ? 37.389 46.922 37.696 1.00 28.24 175 ASP B CA 1
ATOM 4780 C C . ASP B 2 159 ? 36.448 48.117 37.595 1.00 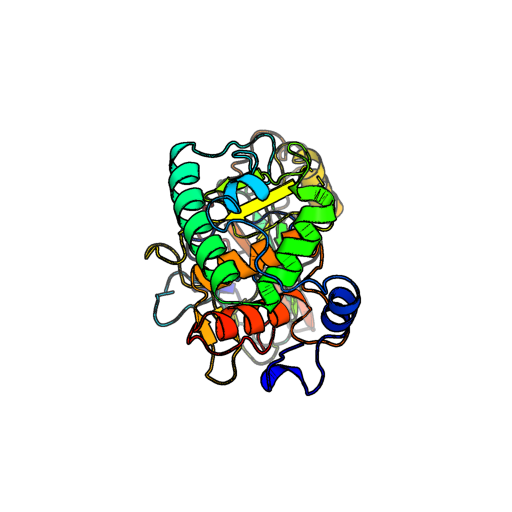32.26 175 ASP B C 1
ATOM 4781 O O . ASP B 2 159 ? 35.243 47.975 37.374 1.00 37.18 175 ASP B O 1
ATOM 4790 N N . THR B 2 160 ? 37.020 49.309 37.766 1.00 27.57 176 THR B N 1
ATOM 4791 C CA . THR B 2 160 ? 36.211 50.524 37.824 1.00 33.47 176 THR B CA 1
ATOM 4792 C C . THR B 2 160 ? 35.358 50.672 36.570 1.00 28.27 176 THR B C 1
ATOM 4793 O O . THR B 2 160 ? 34.160 50.968 36.650 1.00 27.83 176 THR B O 1
ATOM 4804 N N . THR B 2 161 ? 35.958 50.465 35.399 1.00 24.13 177 THR B N 1
ATOM 4805 C CA . THR B 2 161 ? 35.226 50.661 34.152 1.00 26.72 177 THR B CA 1
ATOM 4806 C C . THR B 2 161 ? 33.987 49.776 34.103 1.00 26.28 177 THR B C 1
ATOM 4807 O O . THR B 2 161 ? 32.869 50.268 33.907 1.00 26.22 177 THR B O 1
ATOM 4818 N N . ARG B 2 162 ? 34.162 48.465 34.301 1.00 27.30 178 ARG B N 1
ATOM 4819 C CA . ARG B 2 162 ? 33.022 47.554 34.257 1.00 30.34 178 ARG B CA 1
ATOM 4820 C C . ARG B 2 162 ? 31.977 47.928 35.301 1.00 28.66 178 ARG B C 1
ATOM 4821 O O . ARG B 2 162 ? 30.778 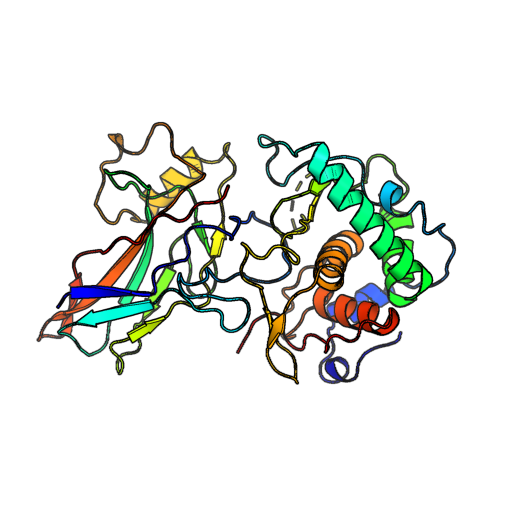47.962 35.006 1.00 26.47 178 ARG B O 1
ATOM 4842 N N . SER B 2 163 ? 32.409 48.209 36.531 1.00 33.53 179 SER B N 1
ATOM 4843 C CA . SER B 2 163 ? 31.452 48.519 37.590 1.00 32.07 179 SER B CA 1
ATOM 4844 C C . SER B 2 163 ? 30.686 49.798 37.277 1.00 25.00 179 SER B C 1
ATOM 4845 O O . SER B 2 163 ? 29.463 49.862 37.448 1.00 32.54 179 SER B O 1
ATOM 4853 N N . PHE B 2 164 ? 31.395 50.833 36.821 1.00 24.43 180 PHE B N 1
ATOM 4854 C CA . PHE B 2 164 ? 30.741 52.094 36.483 1.00 28.39 180 PHE B CA 1
ATOM 4855 C C . PHE B 2 164 ? 29.751 51.908 35.341 1.00 33.51 180 PHE B C 1
ATOM 4856 O O . PHE B 2 164 ? 28.609 52.377 35.409 1.00 29.79 180 PHE B O 1
ATOM 4873 N N . ILE B 2 165 ? 30.173 51.224 34.277 1.00 32.15 181 ILE B N 1
ATOM 4874 C CA . ILE B 2 165 ? 29.298 51.033 33.120 1.00 28.40 181 ILE B CA 1
ATOM 4875 C C . ILE B 2 165 ? 28.098 50.174 33.496 1.00 31.27 181 ILE B C 1
ATOM 4876 O O . ILE B 2 165 ? 26.969 50.435 33.064 1.00 29.17 181 ILE B O 1
ATOM 4892 N N . HIS B 2 166 ? 28.321 49.138 34.302 1.00 31.07 182 HIS B N 1
ATOM 4893 C CA . HIS B 2 166 ? 27.218 48.284 34.731 1.00 29.55 182 HIS B CA 1
ATOM 4894 C C . HIS B 2 166 ? 26.143 49.095 35.444 1.00 28.76 182 HIS B C 1
ATOM 4895 O O . HIS B 2 166 ? 24.950 48.963 35.147 1.00 32.83 182 HIS B O 1
ATOM 4909 N N . GLN B 2 167 ? 26.545 49.942 36.394 1.00 38.20 183 GLN B N 1
ATOM 4910 C CA . GLN B 2 167 ? 25.563 50.735 37.128 1.00 37.24 183 GLN B CA 1
ATOM 4911 C C . GLN B 2 167 ? 24.911 51.773 36.226 1.00 40.64 183 GLN B C 1
ATOM 4912 O O . GLN B 2 167 ? 23.706 52.028 36.334 1.00 40.21 183 GLN B O 1
ATOM 4926 N N . VAL B 2 168 ? 25.688 52.387 35.334 1.00 37.59 184 VAL B N 1
ATOM 4927 C CA . VAL B 2 168 ? 25.121 53.370 34.416 1.00 40.33 184 VAL B CA 1
ATOM 4928 C C . VAL B 2 168 ? 24.130 52.702 33.473 1.00 37.09 184 VAL B C 1
ATOM 4929 O O . VAL B 2 168 ? 23.070 53.261 33.166 1.00 49.17 184 VAL B O 1
ATOM 4942 N N . VAL B 2 169 ? 24.449 51.495 33.003 1.00 34.12 185 VAL B N 1
ATOM 4943 C CA . VAL B 2 169 ? 23.531 50.798 32.106 1.00 38.28 185 VAL B CA 1
ATOM 4944 C C . VAL B 2 169 ? 22.188 50.582 32.790 1.00 41.81 185 VAL B C 1
ATOM 4945 O O . VAL B 2 169 ? 21.129 50.698 32.160 1.00 37.84 185 VAL B O 1
ATOM 4958 N N . HIS B 2 170 ? 22.208 50.259 34.087 1.00 34.34 186 HIS B N 1
ATOM 4959 C CA . HIS B 2 170 ? 20.966 50.163 34.844 1.00 36.53 186 HIS B CA 1
ATOM 4960 C C . HIS B 2 170 ? 20.167 51.453 34.727 1.00 37.84 186 HIS B C 1
ATOM 4961 O O . HIS B 2 170 ? 18.956 51.433 34.485 1.00 44.49 186 HIS B O 1
ATOM 4976 N N . ALA B 2 171 ? 20.844 52.593 34.885 1.00 47.46 187 ALA B N 1
ATOM 4977 C CA . ALA B 2 171 ? 20.165 53.881 34.947 1.00 47.86 187 ALA B CA 1
ATOM 4978 C C . ALA B 2 171 ? 19.676 54.357 33.585 1.00 45.14 187 ALA B C 1
ATOM 4979 O O . ALA B 2 171 ? 18.716 55.133 33.518 1.00 45.94 187 ALA B O 1
ATOM 4986 N N . LEU B 2 172 ? 20.305 53.915 32.495 1.00 45.06 188 LEU B N 1
ATOM 4987 C CA . LEU B 2 172 ? 19.890 54.338 31.162 1.00 39.52 188 LEU B CA 1
ATOM 4988 C C . LEU B 2 172 ? 18.830 53.432 30.552 1.00 39.96 188 LEU B C 1
ATOM 4989 O O . LEU B 2 172 ? 18.120 53.865 29.636 1.00 45.17 188 LEU B O 1
ATOM 5005 N N . THR B 2 173 ? 18.693 52.197 31.043 1.00 55.29 189 THR B N 1
ATOM 5006 C CA . THR B 2 173 ? 17.712 51.257 30.517 1.00 57.16 189 THR B CA 1
ATOM 5007 C C . THR B 2 173 ? 16.600 50.916 31.498 1.00 65.37 189 THR B C 1
ATOM 5008 O O . THR B 2 173 ? 15.580 50.365 31.074 1.00 55.25 189 THR B O 1
ATOM 5019 N N . HIS B 2 174 ? 16.769 51.224 32.784 1.00 84.53 190 HIS B N 1
ATOM 5020 C CA . HIS B 2 174 ? 15.801 50.887 33.826 1.00 69.33 190 HIS B CA 1
ATOM 5021 C C . HIS B 2 174 ? 15.537 49.389 33.901 1.00 64.55 190 HIS B C 1
ATOM 5022 O O . HIS B 2 174 ? 14.479 48.967 34.375 1.00 72.96 190 HIS B O 1
ATOM 5036 N N . LEU B 2 175 ? 16.484 48.573 33.451 1.00 52.22 191 LEU B N 1
ATOM 5037 C CA . LEU B 2 175 ? 16.339 47.126 33.462 1.00 58.26 191 LEU B CA 1
ATOM 5038 C C . LEU B 2 175 ? 17.110 46.517 34.628 1.00 56.38 191 LEU B C 1
ATOM 5039 O O . LEU B 2 175 ? 18.066 47.098 35.148 1.00 43.78 191 LEU B O 1
ATOM 5055 N N . GLN B 2 176 ? 16.733 45.300 34.978 1.00 56.45 192 GLN B N 1
ATOM 5056 C CA . GLN B 2 176 ? 17.344 44.557 36.067 1.00 60.04 192 GLN B CA 1
ATOM 5057 C C . GLN B 2 176 ? 18.199 43.424 35.553 1.00 59.23 192 GLN B C 1
ATOM 5058 O O . GLN B 2 176 ? 18.145 43.035 34.428 1.00 52.30 192 GLN B O 1
ATOM 5072 N N . ASP B 2 177 ? 19.011 42.900 36.432 1.00 48.60 193 ASP B N 1
ATOM 5073 C CA . ASP B 2 177 ? 19.844 41.770 36.046 1.00 53.93 193 ASP B CA 1
ATOM 5074 C C . ASP B 2 177 ? 19.040 40.480 35.965 1.00 57.75 193 ASP B C 1
ATOM 5075 O O . ASP B 2 177 ? 19.414 39.569 35.217 1.00 58.74 193 ASP B O 1
ATOM 5084 N N . LYS B 2 178 ? 17.935 40.395 36.705 1.00 50.49 194 LYS B N 1
ATOM 5085 C CA . LYS B 2 178 ? 17.106 39.194 36.740 1.00 58.28 194 LYS B CA 1
ATOM 5086 C C . LYS B 2 178 ? 16.395 39.021 35.404 1.00 57.45 194 LYS B C 1
ATOM 5087 O O . LYS B 2 178 ? 15.478 39.782 35.078 1.00 60.42 194 LYS B O 1
ATOM 5106 N N . GLU B 2 179 ? 16.806 38.021 34.630 1.00 61.96 195 GLU B N 1
ATOM 5107 C CA . GLU B 2 179 ? 16.084 37.617 33.430 1.00 68.79 195 GLU B CA 1
ATOM 5108 C C . GLU B 2 179 ? 15.831 36.120 33.502 1.00 72.08 195 GLU B C 1
ATOM 5109 O O . GLU B 2 179 ? 16.775 35.324 33.507 1.00 72.17 195 GLU B O 1
ATOM 5121 N N . ASP B 2 180 ? 14.558 35.749 33.581 1.00 82.70 196 ASP B N 1
ATOM 5122 C CA . ASP B 2 180 ? 14.134 34.367 33.403 1.00 90.69 196 ASP B CA 1
ATOM 5123 C C . ASP B 2 180 ? 14.832 33.714 32.214 1.00 89.32 196 ASP B C 1
ATOM 5124 O O . ASP B 2 180 ? 14.777 34.217 31.087 1.00 88.06 196 ASP B O 1
ATOM 5133 N N . SER B 2 181 ? 15.487 32.583 32.475 1.00 87.30 197 SER B N 1
ATOM 5134 C CA . SER B 2 181 ? 16.062 31.716 31.450 1.00 83.89 197 SER B CA 1
ATOM 5135 C C . SER B 2 181 ? 17.245 32.337 30.713 1.00 76.08 197 SER B C 1
ATOM 5136 O O . SER B 2 181 ? 17.602 31.872 29.626 1.00 73.20 197 SER B O 1
ATOM 5144 N N . ASN B 2 182 ? 17.858 33.391 31.255 1.00 66.96 198 ASN B N 1
ATOM 5145 C CA . ASN B 2 182 ? 19.113 33.909 30.714 1.00 64.24 198 ASN B CA 1
ATOM 5146 C C . ASN B 2 182 ? 20.110 34.031 31.860 1.00 62.77 198 ASN B C 1
ATOM 5147 O O . ASN B 2 182 ? 19.806 34.677 32.877 1.00 58.66 198 ASN B O 1
ATOM 5158 N N . PRO B 2 183 ? 21.306 33.444 31.741 1.00 66.97 199 PRO B N 1
ATOM 5159 C CA . PRO B 2 183 ? 22.247 33.450 32.875 1.00 54.79 199 PRO B CA 1
ATOM 5160 C C . PRO B 2 183 ? 22.909 34.796 33.135 1.00 47.30 199 PRO B C 1
ATOM 5161 O O . PRO B 2 183 ? 23.533 34.956 34.193 1.00 46.89 199 PRO B O 1
ATOM 5172 N N . ARG B 2 184 ? 22.803 35.760 32.221 1.00 45.52 200 ARG B N 1
ATOM 5173 C CA . ARG B 2 184 ? 23.470 37.050 32.355 1.00 42.23 200 ARG B CA 1
ATOM 5174 C C . ARG B 2 184 ? 22.506 38.202 32.595 1.00 44.21 200 ARG B C 1
ATOM 5175 O O . ARG B 2 184 ? 22.760 39.051 33.454 1.00 44.09 200 ARG B O 1
ATOM 5196 N N . GLY B 2 185 ? 21.410 38.268 31.845 1.00 47.55 201 GLY B N 1
ATOM 5197 C CA . GLY B 2 185 ? 20.507 39.390 31.928 1.00 51.46 201 GLY B CA 1
ATOM 5198 C C . GLY B 2 185 ? 20.920 40.502 30.983 1.00 46.04 201 GLY B C 1
ATOM 5199 O O . GLY B 2 185 ? 22.012 40.484 30.408 1.00 42.94 201 GLY B O 1
ATOM 5203 N N . PRO B 2 186 ? 20.053 41.506 30.821 1.00 49.04 202 PRO B N 1
ATOM 5204 C CA . PRO B 2 186 ? 20.325 42.554 29.822 1.00 54.87 202 PRO B CA 1
ATOM 5205 C C . PRO B 2 186 ? 21.472 43.483 30.190 1.00 52.12 202 PRO B C 1
ATOM 5206 O O . PRO B 2 186 ? 22.178 43.960 29.293 1.00 41.00 202 PRO B O 1
ATOM 5217 N N . VAL B 2 187 ? 21.672 43.774 31.476 1.00 42.25 203 VAL B N 1
ATOM 5218 C CA . VAL B 2 187 ? 22.688 44.749 31.863 1.00 43.38 203 VAL B CA 1
ATOM 5219 C C . VAL B 2 187 ? 24.085 44.176 31.673 1.00 38.49 203 VAL B C 1
ATOM 5220 O O . VAL B 2 187 ? 24.999 44.872 31.213 1.00 34.68 203 VAL B O 1
ATOM 5233 N N . VAL B 2 188 ? 24.280 42.909 32.040 1.00 35.75 204 VAL B N 1
ATOM 5234 C CA . VAL B 2 188 ? 25.570 42.264 31.821 1.00 40.42 204 VAL B CA 1
ATOM 5235 C C . VAL B 2 188 ? 25.897 42.238 30.333 1.00 40.30 204 VAL B C 1
ATOM 5236 O O . VAL B 2 188 ? 27.004 42.595 29.915 1.00 35.84 204 VAL B O 1
ATOM 5249 N N . GLU B 2 189 ? 24.936 41.824 29.507 1.00 38.72 205 GLU B N 1
ATOM 5250 C CA . GLU B 2 189 ? 25.211 41.700 28.080 1.00 35.45 205 GLU B CA 1
ATOM 5251 C C . GLU B 2 189 ? 25.556 43.055 27.476 1.00 33.49 205 GLU B C 1
ATOM 5252 O O . GLU B 2 189 ? 26.541 43.184 26.740 1.00 38.62 205 GLU B O 1
ATOM 5264 N N . TYR B 2 190 ? 24.763 44.083 27.790 1.00 38.05 206 TYR B N 1
ATOM 5265 C CA . TYR B 2 190 ? 25.102 45.443 27.378 1.00 32.91 206 TYR B CA 1
ATOM 5266 C C . TYR B 2 190 ? 26.502 45.820 27.840 1.00 31.71 206 TYR B C 1
ATOM 5267 O O . TYR B 2 190 ? 27.312 46.333 27.060 1.00 31.71 206 TYR B O 1
ATOM 5285 N N . THR B 2 191 ? 26.800 45.581 29.120 1.00 34.78 207 THR B N 1
ATOM 5286 C CA . THR B 2 191 ? 28.103 45.951 29.656 1.00 29.29 207 THR B CA 1
ATOM 5287 C C . THR B 2 191 ? 29.221 45.217 28.926 1.00 26.51 207 THR B C 1
ATOM 5288 O O . THR B 2 191 ? 30.236 45.825 28.565 1.00 29.35 207 THR B O 1
ATOM 5299 N N . ASN B 2 192 ? 29.047 43.915 28.675 1.00 27.56 208 ASN B N 1
ATOM 5300 C CA . ASN B 2 192 ? 30.056 43.165 27.929 1.00 28.59 208 ASN B CA 1
ATOM 5301 C C . ASN B 2 192 ? 30.321 43.800 26.569 1.00 27.38 208 ASN B C 1
ATOM 5302 O O . ASN B 2 192 ? 31.476 43.954 26.155 1.00 27.45 208 ASN B O 1
ATOM 5313 N N . ILE B 2 193 ? 29.255 44.156 25.848 1.00 34.41 209 ILE B N 1
ATOM 5314 C CA . ILE B 2 193 ? 29.397 44.672 24.488 1.00 29.89 209 ILE B CA 1
ATOM 5315 C C . ILE B 2 193 ? 30.052 46.047 24.501 1.00 33.59 209 ILE B C 1
ATOM 5316 O O . ILE B 2 193 ? 30.944 46.337 23.695 1.00 38.56 209 ILE B O 1
ATOM 5332 N N . ILE B 2 194 ? 29.593 46.924 25.395 1.00 31.87 210 ILE B N 1
ATOM 5333 C CA . ILE B 2 194 ? 30.141 48.274 25.481 1.00 26.13 210 ILE B CA 1
ATOM 5334 C C . ILE B 2 194 ? 31.636 48.220 25.766 1.00 29.99 210 ILE B C 1
ATOM 5335 O O . ILE B 2 194 ? 32.440 48.890 25.106 1.00 27.09 210 ILE B O 1
ATOM 5351 N N . LEU B 2 195 ? 32.032 47.413 26.752 1.00 32.32 211 LEU B N 1
ATOM 5352 C CA . LEU B 2 195 ? 33.440 47.338 27.129 1.00 23.31 211 LEU B CA 1
ATOM 5353 C C . LEU B 2 195 ? 34.300 46.836 25.975 1.00 23.70 211 LEU B C 1
ATOM 5354 O O . LEU B 2 195 ? 35.394 47.361 25.735 1.00 28.61 211 LEU B O 1
ATOM 5370 N N . LYS B 2 196 ? 33.838 45.813 25.255 1.00 27.87 212 LYS B N 1
ATOM 5371 C CA . LYS B 2 196 ? 34.593 45.358 24.089 1.00 37.27 212 LYS B CA 1
ATOM 5372 C C . LYS B 2 196 ? 34.654 46.439 23.020 1.00 38.22 212 LYS B C 1
ATOM 5373 O O . LYS B 2 196 ? 35.681 46.602 22.351 1.00 27.50 212 LYS B O 1
ATOM 5392 N N . GLU B 2 197 ? 33.562 47.185 22.839 1.00 31.35 213 GLU B N 1
ATOM 5393 C CA . GLU B 2 197 ? 33.580 48.301 21.900 1.00 35.35 213 GLU B CA 1
ATOM 5394 C C . GLU B 2 197 ? 34.529 49.406 22.347 1.00 34.77 213 GLU B C 1
ATOM 5395 O O . GLU B 2 197 ? 35.012 50.172 21.504 1.00 34.11 213 GLU B O 1
ATOM 5407 N N . MET B 2 198 ? 34.804 49.503 23.649 1.00 29.23 214 MET B N 1
ATOM 5408 C CA . MET B 2 198 ? 35.739 50.481 24.194 1.00 33.83 214 MET B CA 1
ATOM 5409 C C . MET B 2 198 ? 37.187 50.013 24.140 1.00 34.20 214 MET B C 1
ATOM 5410 O O . MET B 2 198 ? 38.077 50.766 24.547 1.00 40.83 214 MET B O 1
ATOM 5424 N N . GLY B 2 199 ? 37.449 48.798 23.666 1.00 30.87 215 GLY B N 1
ATOM 5425 C CA . GLY B 2 199 ? 38.792 48.263 23.726 1.00 37.95 215 GLY B CA 1
ATOM 5426 C C . GLY B 2 199 ? 39.187 47.756 25.092 1.00 42.58 215 GLY B C 1
ATOM 5427 O O . GLY B 2 199 ? 40.382 47.626 25.372 1.00 42.23 215 GLY B O 1
ATOM 5431 N N . HIS B 2 200 ? 38.219 47.480 25.959 1.00 37.57 216 HIS B N 1
ATOM 5432 C CA . HIS B 2 200 ? 38.510 46.910 27.267 1.00 30.76 216 HIS B CA 1
ATOM 5433 C C . HIS B 2 200 ? 38.843 45.428 27.126 1.00 28.92 216 HIS B C 1
ATOM 5434 O O . HIS B 2 200 ? 38.073 44.659 26.543 1.00 37.09 216 HIS B O 1
ATOM 5448 N N . THR B 2 201 ? 39.992 45.029 27.674 1.00 28.62 217 THR B N 1
ATOM 5449 C CA . THR B 2 201 ? 40.541 43.693 27.456 1.00 39.94 217 THR B CA 1
ATOM 5450 C C . THR B 2 201 ? 39.859 42.611 28.291 1.00 43.03 217 THR B C 1
ATOM 5451 O O . THR B 2 201 ? 39.979 41.426 27.956 1.00 39.41 217 THR B O 1
ATOM 5462 N N . SER B 2 202 ? 39.159 42.980 29.357 1.00 34.29 218 SER B N 1
ATOM 5463 C CA . SER B 2 202 ? 38.638 41.983 30.284 1.00 35.54 218 SER B CA 1
ATOM 5464 C C . SER B 2 202 ? 37.783 40.962 29.534 1.00 40.61 218 SER B C 1
ATOM 5465 O O . SER B 2 202 ? 37.049 41.331 28.610 1.00 35.55 218 SER B O 1
ATOM 5473 N N . PRO B 2 203 ? 37.848 39.679 29.896 1.00 41.26 219 PRO B N 1
ATOM 5474 C CA . PRO B 2 203 ? 36.961 38.708 29.262 1.00 39.35 219 PRO B CA 1
ATOM 5475 C C . PRO B 2 203 ? 35.517 39.041 29.561 1.00 37.79 219 PRO B C 1
ATOM 5476 O O . PRO B 2 203 ? 35.194 39.558 30.646 1.00 30.98 219 PRO B O 1
ATOM 5487 N N . PRO B 2 204 ? 34.605 38.764 28.631 1.00 36.82 220 PRO B N 1
ATOM 5488 C CA . PRO B 2 204 ? 33.193 39.058 28.897 1.00 31.37 220 PRO B CA 1
ATOM 5489 C C . PRO B 2 204 ? 32.631 38.181 30.005 1.00 34.85 220 PRO B C 1
ATOM 5490 O O . PRO B 2 204 ? 33.088 37.062 30.249 1.00 35.82 220 PRO B O 1
ATOM 5501 N N . ARG B 2 205 ? 31.616 38.715 30.676 1.00 31.22 221 ARG B N 1
ATOM 5502 C CA . ARG B 2 205 ? 30.999 38.064 31.825 1.00 36.80 221 ARG B CA 1
ATOM 5503 C C . ARG B 2 205 ? 29.935 37.096 31.327 1.00 38.07 221 ARG B C 1
ATOM 5504 O O . ARG B 2 205 ? 28.907 37.517 30.790 1.00 33.25 221 ARG B O 1
ATOM 5525 N N . ILE B 2 206 ? 30.173 35.794 31.517 1.00 37.50 222 I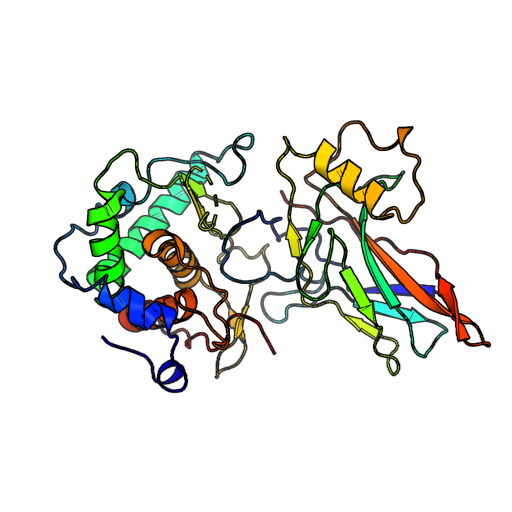LE B N 1
ATOM 5526 C CA . ILE B 2 206 ? 29.295 34.769 30.960 1.00 36.55 222 ILE B CA 1
ATOM 5527 C C . ILE B 2 206 ? 28.095 34.471 31.844 1.00 41.87 222 ILE B C 1
ATOM 5528 O O . ILE B 2 206 ? 27.136 33.842 31.372 1.00 41.78 222 ILE B O 1
ATOM 5544 N N . ALA B 2 207 ? 28.113 34.895 33.107 1.00 45.88 223 ALA B N 1
ATOM 5545 C CA . ALA B 2 207 ? 27.005 34.644 34.016 1.00 47.76 223 ALA B CA 1
ATOM 5546 C C . ALA B 2 207 ? 26.998 35.718 35.092 1.00 43.87 223 ALA B C 1
ATOM 5547 O O . ALA B 2 207 ? 28.049 36.243 35.471 1.00 39.72 223 ALA B O 1
ATOM 5554 N N . TYR B 2 208 ? 25.799 36.038 35.580 1.00 39.62 224 TYR B N 1
ATOM 5555 C CA . TYR B 2 208 ? 25.682 37.030 36.643 1.00 51.93 224 TYR B CA 1
ATOM 5556 C C . TYR B 2 208 ? 26.151 36.461 37.979 1.00 44.47 224 TYR B C 1
ATOM 5557 O O . TYR B 2 208 ? 26.885 37.127 38.717 1.00 43.82 224 TYR B O 1
ATOM 5575 N N . GLU B 2 209 ? 25.749 35.236 38.301 1.00 41.71 225 GLU B N 1
ATOM 5576 C CA . GLU B 2 209 ? 26.175 34.565 39.519 1.00 42.60 225 GLU B CA 1
ATOM 5577 C C . GLU B 2 209 ? 27.107 33.409 39.180 1.00 51.48 225 GLU B C 1
ATOM 5578 O O . GLU B 2 209 ? 27.161 32.936 38.042 1.00 67.38 225 GLU B O 1
ATOM 5590 N N . PHE B 2 210 ? 27.854 32.966 40.188 1.00 55.91 226 PHE B N 1
ATOM 5591 C CA . PHE B 2 210 ? 28.815 31.892 40.007 1.00 53.31 226 PHE B CA 1
ATOM 5592 C C . PHE B 2 210 ? 28.110 30.539 39.936 1.00 52.26 226 PHE B C 1
ATOM 5593 O O . PHE B 2 210 ? 26.926 30.402 40.254 1.00 60.68 226 PHE B O 1
ATOM 5610 N N . SER B 2 211 ? 28.865 29.528 39.514 1.00 68.73 227 SER B N 1
ATOM 5611 C CA . SER B 2 211 ? 28.402 28.146 39.559 1.00 84.28 227 SER B CA 1
ATOM 5612 C C . SER B 2 211 ? 29.586 27.185 39.571 1.00 78.33 227 SER B C 1
ATOM 5613 O O . SER B 2 211 ? 30.141 26.883 40.628 1.00 74.62 227 SER B O 1
#